Protein AF-A0A1Y1ZDY7-F1 (afdb_monomer_lite)

Secondary structure (DSSP, 8-state):
-EEEEEEE-S-HHHHHHHHHHHHHHHHHHHHHB--SS--EEEEEEE-HHHHHS-TT---SEEEEES-EEEEE-TTS-EEEEEHHHHTTTT---GGG--S-SEEEEEETTS-EE-TT-SSPPPTT-EEHHHHHHHHHHHHHT-----EEETTTEEE-EEEEEE-TTS-EEEEEEE-BGGGGGEEETTT--BHHHHHHHHHHHHTSHHHHT--SHHHHHHHHHTSGGGHHHHHHHHHHTSTTSEEE--TT----EEB----SS--TTTSSSSB-TTTTTTSTTGGG-SSPPSS-HHHHHHTS---TTTTS-HHHHHHHHHHTPPBPSSPPPGGGTSTTTT-HHHHS-----------TT------

Foldseek 3Di:
DDEPAEAEDDDPVVSVLLRVLLVLLCLLVVLWFVQPDDAYEHEYEYACCPPPVNPPDPDQKAKAFPAWDWDQDPVRDTATEQPSQVNRPPDPDPVPDDPHRMYMYGHNVQQEDGLPDPAAFDPRYFHSSLQSNQNVLRSNFLDWQWDQDPLLATAGAWDWDQDPVQAIATPFHHTHLQLQQKAFPPVRHRSVVLSVVLSVVLRDPVNRPHRDPVRSRVVNSPDPSSVSRHVVRVQLLPFQGMFGHFPPDPDTQTFDSVHNHDDPPQGSSAGHQVVLVLALQVSRHSDGDDGYLLLSCVRHDDDQSGVCGPVNSRSSVSSPTDTDPHRDHVVVSRPPRPVCNNNVPPPDDPDDPPPPPVPDDDD

Structure (mmCIF, N/CA/C/O backbone):
data_AF-A0A1Y1ZDY7-F1
#
_entry.id   AF-A0A1Y1ZDY7-F1
#
loop_
_atom_site.group_PDB
_atom_site.id
_atom_site.type_symbol
_atom_site.label_atom_id
_atom_site.label_alt_id
_atom_site.label_comp_id
_atom_site.label_asym_id
_atom_site.label_entity_id
_atom_site.label_seq_id
_atom_site.pdbx_PDB_ins_code
_atom_site.Cartn_x
_atom_site.Cartn_y
_atom_site.Cartn_z
_atom_site.occupancy
_atom_site.B_iso_or_equiv
_atom_site.auth_seq_id
_atom_site.auth_comp_id
_atom_site.auth_asym_id
_atom_site.auth_atom_id
_atom_site.pdbx_PDB_model_num
ATOM 1 N N . MET A 1 1 ? -3.011 -7.818 -15.836 1.00 96.88 1 MET A N 1
ATOM 2 C CA . MET A 1 1 ? -3.421 -6.407 -15.590 1.00 96.88 1 MET A CA 1
ATOM 3 C C . MET A 1 1 ? -3.226 -5.618 -16.883 1.00 96.88 1 MET A C 1
ATOM 5 O O . MET A 1 1 ? -2.607 -6.167 -17.784 1.00 96.88 1 MET A O 1
ATOM 9 N N . ARG A 1 2 ? -3.756 -4.395 -17.028 1.00 97.50 2 ARG A N 1
ATOM 10 C CA . ARG A 1 2 ? -3.488 -3.558 -18.217 1.00 97.50 2 ARG A CA 1
ATOM 11 C C . ARG A 1 2 ? -3.616 -2.061 -17.942 1.00 97.50 2 ARG A C 1
ATOM 13 O O . ARG A 1 2 ? -4.384 -1.658 -17.066 1.00 97.50 2 ARG A O 1
ATOM 20 N N . LEU A 1 3 ? -2.938 -1.247 -18.751 1.00 98.19 3 LEU A N 1
ATOM 21 C CA . LEU A 1 3 ? -3.169 0.195 -18.811 1.00 98.19 3 LEU A CA 1
ATOM 22 C C . LEU A 1 3 ? -4.514 0.454 -19.500 1.00 98.19 3 LEU A C 1
ATOM 24 O O . LEU A 1 3 ? -4.684 0.149 -20.675 1.00 98.19 3 LEU A O 1
ATOM 28 N N . ALA A 1 4 ? -5.471 1.014 -18.765 1.00 97.75 4 ALA A N 1
ATOM 29 C CA . ALA A 1 4 ? -6.708 1.543 -19.340 1.00 97.75 4 ALA A CA 1
ATOM 30 C C . ALA A 1 4 ? -6.506 2.961 -19.891 1.00 97.75 4 ALA A C 1
ATOM 32 O O . ALA A 1 4 ? -7.154 3.359 -20.852 1.00 97.75 4 ALA A O 1
ATOM 33 N N . SER A 1 5 ? -5.589 3.719 -19.288 1.00 97.62 5 SER A N 1
ATOM 34 C CA . SER A 1 5 ? -5.134 5.013 -19.790 1.00 97.62 5 SER A CA 1
ATOM 35 C C . SER A 1 5 ? -3.740 5.309 -19.246 1.00 97.62 5 SER A C 1
ATOM 37 O O . SER A 1 5 ? -3.479 5.026 -18.072 1.00 97.62 5 SER A O 1
ATOM 39 N N . PHE A 1 6 ? -2.888 5.932 -20.057 1.00 98.38 6 PHE A N 1
ATOM 40 C CA . PHE A 1 6 ? -1.556 6.364 -19.649 1.00 98.38 6 PHE A CA 1
ATOM 41 C C . PHE A 1 6 ? -1.296 7.803 -20.088 1.00 98.38 6 PHE A C 1
ATOM 43 O O . PHE A 1 6 ? -1.320 8.096 -21.282 1.00 98.38 6 PHE A O 1
ATOM 50 N N . ARG A 1 7 ? -1.049 8.694 -19.125 1.00 98.25 7 ARG A N 1
ATOM 51 C CA . ARG A 1 7 ? -0.619 10.074 -19.387 1.00 98.25 7 ARG A CA 1
ATOM 52 C C . ARG A 1 7 ? 0.878 10.188 -19.127 1.00 98.25 7 ARG A C 1
ATOM 54 O O . ARG A 1 7 ? 1.333 9.824 -18.050 1.00 98.25 7 ARG A O 1
ATOM 61 N N . CYS A 1 8 ? 1.624 10.743 -20.070 1.00 98.38 8 CYS A N 1
ATOM 62 C CA . CYS A 1 8 ? 3.036 11.046 -19.885 1.00 98.38 8 CYS A CA 1
ATOM 63 C C . CYS A 1 8 ? 3.357 12.417 -20.474 1.00 98.38 8 CYS A C 1
ATOM 65 O O . CYS A 1 8 ? 2.856 12.740 -21.549 1.00 98.38 8 CYS A O 1
ATOM 67 N N . THR A 1 9 ? 4.126 13.226 -19.749 1.00 97.38 9 THR A N 1
ATOM 68 C CA . THR A 1 9 ? 4.487 14.605 -20.137 1.00 97.38 9 THR A CA 1
ATOM 69 C C . THR A 1 9 ? 5.985 14.774 -20.406 1.00 97.38 9 THR A C 1
ATOM 71 O O . THR A 1 9 ? 6.467 15.895 -20.542 1.00 97.38 9 THR A O 1
ATOM 74 N N . GLU A 1 10 ? 6.717 13.663 -20.498 1.00 97.69 10 GLU A N 1
ATOM 75 C CA . GLU A 1 10 ? 8.132 13.625 -20.873 1.00 97.69 10 GLU A CA 1
ATOM 76 C C . GLU A 1 10 ? 8.318 13.391 -22.380 1.00 97.69 10 GLU A C 1
ATOM 78 O O . GLU A 1 10 ? 7.355 13.261 -23.138 1.00 97.69 10 GLU A O 1
ATOM 83 N N . SER A 1 11 ? 9.575 13.327 -22.832 1.00 97.81 11 SER A N 1
ATOM 84 C CA . SER A 1 11 ? 9.880 13.002 -24.231 1.00 97.81 11 SER A CA 1
ATOM 85 C C . SER A 1 11 ? 9.280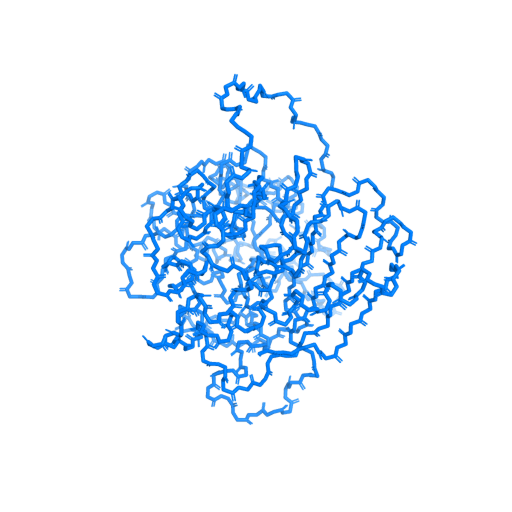 11.647 -24.655 1.00 97.81 11 SER A C 1
ATOM 87 O O . SER A 1 11 ? 9.229 10.721 -23.834 1.00 97.81 11 SER A O 1
ATOM 89 N N . PRO A 1 12 ? 8.903 11.466 -25.939 1.00 97.88 12 PRO A N 1
ATOM 90 C CA . PRO A 1 12 ? 8.321 10.212 -26.423 1.00 97.88 12 PRO A CA 1
ATOM 91 C C . PRO A 1 12 ? 9.153 8.971 -26.072 1.00 97.88 12 PRO A C 1
ATOM 93 O O . PRO A 1 12 ? 8.608 7.981 -25.594 1.00 97.88 12 PRO A O 1
ATOM 96 N N . ALA A 1 13 ? 10.481 9.047 -26.210 1.00 97.25 13 ALA A N 1
ATOM 97 C CA . ALA A 1 13 ? 11.380 7.941 -25.884 1.00 97.25 13 ALA A CA 1
ATOM 98 C C . ALA A 1 13 ? 11.316 7.536 -24.399 1.00 97.25 13 ALA A C 1
ATOM 100 O O . ALA A 1 13 ? 11.323 6.349 -24.079 1.00 97.25 13 ALA A O 1
ATOM 101 N N . VAL A 1 14 ? 11.228 8.505 -23.482 1.00 97.75 14 VAL A N 1
ATOM 102 C CA . VAL A 1 14 ? 11.087 8.230 -22.042 1.00 97.75 14 VAL A CA 1
ATOM 103 C C . VAL A 1 14 ? 9.699 7.666 -21.735 1.00 97.75 14 VAL A C 1
ATOM 105 O O . VAL A 1 14 ? 9.580 6.700 -20.981 1.00 97.75 14 VAL A O 1
ATOM 108 N N . CYS A 1 15 ? 8.651 8.214 -22.353 1.00 98.25 15 CYS A N 1
ATOM 109 C CA . CYS A 1 15 ? 7.289 7.717 -22.178 1.00 98.25 15 CYS A CA 1
ATOM 110 C C . CYS A 1 15 ? 7.135 6.257 -22.627 1.00 98.25 15 CYS A C 1
ATOM 112 O O . CYS A 1 15 ? 6.462 5.485 -21.943 1.00 98.25 15 CYS A O 1
ATOM 114 N N . GLU A 1 16 ? 7.779 5.854 -23.724 1.00 98.19 16 GLU A N 1
ATOM 115 C CA . GLU A 1 16 ? 7.763 4.459 -24.176 1.00 98.19 16 GLU A CA 1
ATOM 116 C C . GLU A 1 16 ? 8.511 3.525 -23.214 1.00 98.19 16 GLU A C 1
ATOM 118 O O . GLU A 1 16 ? 7.997 2.457 -22.879 1.00 98.19 16 GLU A O 1
ATOM 123 N N . LYS A 1 17 ? 9.653 3.947 -22.650 1.00 98.00 17 LYS A N 1
ATOM 124 C CA . LYS A 1 17 ? 10.337 3.178 -21.591 1.00 98.00 17 LYS A CA 1
ATOM 125 C C . LYS A 1 17 ? 9.467 3.003 -20.348 1.00 98.00 17 LYS A C 1
ATOM 127 O O . LYS A 1 17 ? 9.416 1.911 -19.775 1.00 98.00 17 LYS A O 1
ATOM 132 N N . ALA A 1 18 ? 8.756 4.055 -19.941 1.00 98.31 18 ALA A N 1
ATOM 133 C CA . ALA A 1 18 ? 7.831 3.993 -18.818 1.00 98.31 18 ALA A CA 1
ATOM 134 C C . ALA A 1 18 ? 6.692 2.995 -19.090 1.00 98.31 18 ALA A C 1
ATOM 136 O O . ALA A 1 18 ? 6.467 2.102 -18.271 1.00 98.31 18 ALA A O 1
ATOM 137 N N . LYS A 1 19 ? 6.029 3.075 -20.257 1.00 98.06 19 LYS A N 1
ATOM 138 C CA . LYS A 1 19 ? 4.987 2.113 -20.673 1.00 98.06 19 LYS A CA 1
ATOM 139 C C . LYS A 1 19 ? 5.500 0.674 -20.706 1.00 98.06 19 LYS A C 1
ATOM 141 O O . LYS A 1 19 ? 4.834 -0.213 -20.177 1.00 98.06 19 LYS A O 1
ATOM 146 N N . ALA A 1 20 ? 6.677 0.442 -21.284 1.00 97.94 20 ALA A N 1
ATOM 147 C CA . ALA A 1 20 ? 7.273 -0.890 -21.345 1.00 97.94 20 ALA A CA 1
ATOM 148 C C . ALA A 1 20 ? 7.562 -1.445 -19.940 1.00 97.94 20 ALA A C 1
ATOM 150 O O . ALA A 1 20 ? 7.287 -2.609 -19.658 1.00 97.94 20 ALA A O 1
ATOM 151 N N . THR A 1 21 ? 8.022 -0.595 -19.016 1.00 98.19 21 THR A N 1
ATOM 152 C CA . THR A 1 21 ? 8.243 -0.985 -17.614 1.00 98.19 21 THR A CA 1
ATOM 153 C C . THR A 1 21 ? 6.927 -1.337 -16.901 1.00 98.19 21 THR A C 1
ATOM 155 O O . THR A 1 21 ? 6.895 -2.298 -16.133 1.00 98.19 21 THR A O 1
ATOM 158 N N . PHE A 1 22 ? 5.815 -0.640 -17.185 1.00 98.56 22 PHE A N 1
ATOM 159 C CA . PHE A 1 22 ? 4.488 -1.046 -16.689 1.00 98.56 22 PHE A CA 1
ATOM 160 C C . PHE A 1 22 ? 4.084 -2.431 -17.178 1.00 98.56 22 PHE A C 1
ATOM 162 O O . PHE A 1 22 ? 3.537 -3.204 -16.394 1.00 98.56 22 PHE A O 1
ATOM 169 N N . GLN A 1 23 ? 4.350 -2.748 -18.448 1.00 98.06 23 GLN A N 1
ATOM 170 C CA . GLN A 1 23 ? 4.020 -4.062 -18.988 1.00 98.06 23 GLN A CA 1
ATOM 171 C C . GLN A 1 23 ? 4.761 -5.168 -18.224 1.00 98.06 23 GLN A C 1
ATOM 173 O O . GLN A 1 23 ? 4.121 -6.107 -17.759 1.00 98.06 23 GLN A O 1
ATOM 178 N N . ILE A 1 24 ? 6.059 -4.985 -17.956 1.00 97.75 24 ILE A N 1
ATOM 179 C CA . ILE A 1 24 ? 6.851 -5.920 -17.138 1.00 97.75 24 ILE A CA 1
ATOM 180 C C . ILE A 1 24 ? 6.258 -6.060 -15.726 1.00 97.75 24 ILE A C 1
ATOM 182 O O . ILE A 1 24 ? 6.115 -7.170 -15.215 1.00 97.75 24 ILE A O 1
ATOM 186 N N . ALA A 1 25 ? 5.856 -4.954 -15.090 1.00 98.38 25 ALA A N 1
ATOM 187 C CA . ALA A 1 25 ? 5.226 -4.997 -13.769 1.00 98.38 25 ALA A CA 1
ATOM 188 C C . ALA A 1 25 ? 3.899 -5.777 -13.774 1.00 98.38 25 ALA A C 1
ATOM 190 O O . ALA A 1 25 ? 3.611 -6.532 -12.842 1.00 98.38 25 ALA A O 1
ATOM 191 N N . PHE A 1 26 ? 3.087 -5.614 -14.821 1.00 98.56 26 PHE A N 1
ATOM 192 C CA . PHE A 1 26 ? 1.838 -6.355 -14.981 1.00 98.56 26 PHE A CA 1
ATOM 193 C C . PHE A 1 26 ? 2.065 -7.837 -15.229 1.00 98.56 26 PHE A C 1
ATOM 195 O O . PHE A 1 26 ? 1.281 -8.641 -14.723 1.00 98.56 26 PHE A O 1
ATOM 202 N N . ASP A 1 27 ? 3.105 -8.187 -15.980 1.00 97.38 27 ASP A N 1
ATOM 203 C CA . ASP A 1 27 ? 3.468 -9.573 -16.250 1.00 97.38 27 ASP A CA 1
ATOM 204 C C . ASP A 1 27 ? 3.972 -10.251 -14.973 1.00 97.38 27 ASP A C 1
ATOM 206 O O . ASP A 1 27 ? 3.542 -11.360 -14.672 1.00 97.38 27 ASP A O 1
ATOM 210 N N . LEU A 1 28 ? 4.779 -9.563 -14.156 1.00 97.31 28 LEU A N 1
ATOM 211 C CA . LEU A 1 28 ? 5.212 -10.057 -12.843 1.00 97.31 28 LEU A CA 1
ATOM 212 C C . LEU A 1 28 ? 4.033 -10.265 -11.885 1.00 97.31 28 LEU A C 1
ATOM 214 O O . LEU A 1 28 ? 3.871 -11.351 -11.330 1.00 97.31 28 LEU A O 1
ATOM 218 N N . LEU A 1 29 ? 3.173 -9.257 -11.707 1.00 98.19 29 LEU A N 1
ATOM 219 C CA . LEU A 1 29 ? 2.008 -9.378 -10.822 1.00 98.19 29 LEU A CA 1
ATOM 220 C C . LEU A 1 29 ? 1.001 -10.409 -11.340 1.00 98.19 29 LEU A C 1
ATOM 222 O O . LEU A 1 29 ? 0.440 -11.156 -10.545 1.00 98.19 29 LEU A O 1
ATOM 226 N N . GLY A 1 30 ? 0.782 -10.479 -12.655 1.00 97.50 30 GLY A N 1
ATOM 227 C CA . GLY A 1 30 ? -0.077 -11.482 -13.289 1.00 97.50 30 GLY A CA 1
ATOM 228 C C . GLY A 1 30 ? 0.505 -12.898 -13.268 1.00 97.50 30 GLY A C 1
ATOM 229 O O . GLY A 1 30 ? -0.247 -13.860 -13.363 1.00 97.50 30 GLY A O 1
ATOM 230 N N . ASN A 1 31 ? 1.823 -13.039 -13.108 1.00 97.00 31 ASN A N 1
ATOM 231 C CA . ASN A 1 31 ? 2.475 -14.330 -12.910 1.00 97.00 31 ASN A CA 1
ATOM 232 C C . ASN A 1 31 ? 2.285 -14.863 -11.482 1.00 97.00 31 ASN A C 1
ATOM 234 O O . ASN A 1 31 ? 2.237 -16.076 -11.288 1.00 97.00 31 ASN A O 1
ATOM 238 N N . VAL A 1 32 ? 2.160 -13.964 -10.498 1.00 97.44 32 VAL A N 1
ATOM 239 C CA . VAL A 1 32 ? 1.939 -14.301 -9.081 1.00 97.44 32 VAL A CA 1
ATOM 240 C C . VAL A 1 32 ? 0.450 -14.431 -8.754 1.00 97.44 32 VAL A C 1
ATOM 242 O O . VAL A 1 32 ? 0.058 -15.349 -8.039 1.00 97.44 32 VAL A O 1
ATOM 245 N N . ILE A 1 33 ? -0.393 -13.537 -9.272 1.00 97.88 33 ILE A N 1
ATOM 246 C CA . ILE A 1 33 ? -1.823 -13.456 -8.954 1.00 97.88 33 ILE A CA 1
ATOM 247 C C . ILE A 1 33 ? -2.653 -13.934 -10.146 1.00 97.88 33 ILE A C 1
ATOM 249 O O . ILE A 1 33 ? -2.579 -13.377 -11.242 1.00 97.88 33 ILE A O 1
ATOM 253 N N . GLU A 1 34 ? -3.531 -14.906 -9.909 1.00 96.69 34 GLU A N 1
ATOM 254 C CA . GLU A 1 34 ? -4.491 -15.383 -10.903 1.00 96.69 34 GLU A CA 1
ATOM 255 C C . GLU A 1 34 ? -5.695 -14.430 -10.979 1.00 96.69 34 GLU A C 1
ATOM 257 O O . GLU A 1 34 ? -6.699 -14.565 -10.270 1.00 96.69 34 GLU A O 1
ATOM 262 N N . PHE A 1 35 ? -5.595 -13.422 -11.846 1.00 96.12 35 PHE A N 1
ATOM 263 C CA . PHE A 1 35 ? -6.689 -12.486 -12.094 1.00 96.12 35 PHE A CA 1
ATOM 264 C C . PHE A 1 35 ? -7.775 -13.115 -12.978 1.00 96.12 35 PHE A C 1
ATOM 266 O O . PHE A 1 35 ? -7.596 -13.261 -14.185 1.00 96.12 35 PHE A O 1
ATOM 273 N N . LYS A 1 36 ? -8.948 -13.400 -12.398 1.00 93.44 36 LYS A N 1
ATOM 274 C CA . LYS A 1 36 ? -10.143 -13.870 -13.126 1.00 93.44 36 LYS A CA 1
ATOM 275 C C . LYS A 1 36 ? -10.719 -12.814 -14.070 1.00 93.44 36 LYS A C 1
ATOM 277 O O . LYS A 1 36 ? -11.366 -13.146 -15.058 1.00 93.44 36 LYS A O 1
ATOM 282 N N . ARG A 1 37 ? -10.550 -11.531 -13.737 1.00 93.69 37 ARG A N 1
ATOM 283 C CA . ARG A 1 37 ? -11.006 -10.395 -14.551 1.00 93.69 37 ARG A CA 1
ATOM 284 C C . ARG A 1 37 ? -9.886 -9.367 -14.691 1.00 93.69 37 ARG A C 1
ATOM 286 O O . ARG A 1 37 ? -9.198 -9.110 -13.700 1.00 93.69 37 ARG A O 1
ATOM 293 N N . PRO A 1 38 ? -9.744 -8.702 -15.856 1.00 95.19 38 PRO A N 1
ATOM 294 C CA . PRO A 1 38 ? -8.709 -7.692 -16.054 1.00 95.19 38 PRO A CA 1
ATOM 295 C C . PRO A 1 38 ? -8.766 -6.603 -14.982 1.00 95.19 38 PRO A C 1
ATOM 297 O O . PRO A 1 38 ? -9.833 -6.039 -14.740 1.00 95.19 38 PRO A O 1
ATOM 300 N N . VAL A 1 39 ? -7.622 -6.290 -14.374 1.00 97.94 39 VAL A N 1
ATOM 301 C CA . VAL A 1 39 ? -7.447 -5.105 -13.521 1.00 97.94 39 VAL A CA 1
ATOM 302 C C . VAL A 1 39 ? -6.991 -3.945 -14.401 1.00 97.94 39 VAL A C 1
ATOM 304 O O . VAL A 1 39 ? -5.919 -4.010 -15.011 1.00 97.94 39 VAL A O 1
ATOM 307 N N . ASN A 1 40 ? -7.832 -2.920 -14.491 1.00 98.25 40 ASN A N 1
ATOM 308 C CA . ASN A 1 40 ? -7.656 -1.739 -15.326 1.00 98.25 40 ASN A CA 1
ATOM 309 C C . ASN A 1 40 ? -6.952 -0.627 -14.536 1.00 98.25 40 ASN A C 1
ATOM 311 O O . ASN A 1 40 ? -7.483 -0.132 -13.537 1.00 98.25 40 ASN A O 1
ATOM 315 N N . VAL A 1 41 ? -5.775 -0.213 -15.003 1.00 98.81 41 VAL A N 1
ATOM 316 C CA . VAL A 1 41 ? -4.928 0.787 -14.343 1.00 98.81 41 VAL A CA 1
ATOM 317 C C . VAL A 1 41 ? -4.956 2.104 -15.120 1.00 98.81 41 VAL A C 1
ATOM 319 O O . VAL A 1 41 ? -4.648 2.133 -16.312 1.00 98.81 41 VAL A O 1
ATOM 322 N N . LYS A 1 42 ? -5.293 3.207 -14.446 1.00 98.69 42 LYS A N 1
ATOM 323 C CA . LYS A 1 42 ? -5.032 4.569 -14.928 1.00 98.69 42 LYS A CA 1
ATOM 324 C C . LYS A 1 42 ? -3.698 5.030 -14.356 1.00 98.69 42 LYS A C 1
ATOM 326 O O . LYS A 1 42 ? -3.617 5.302 -13.161 1.00 98.69 42 LYS A O 1
ATOM 331 N N . ALA A 1 43 ? -2.677 5.119 -15.201 1.00 98.62 43 ALA A N 1
ATOM 332 C CA . ALA A 1 43 ? -1.342 5.533 -14.785 1.00 98.62 43 ALA A CA 1
ATOM 333 C C . ALA A 1 43 ? -0.956 6.903 -15.360 1.00 98.62 43 ALA A C 1
ATOM 335 O O . ALA A 1 43 ? -1.385 7.277 -16.454 1.00 98.62 43 ALA A O 1
ATOM 336 N N . SER A 1 44 ? -0.139 7.653 -14.624 1.00 98.50 44 SER A N 1
ATOM 337 C CA . SER A 1 44 ? 0.494 8.884 -15.104 1.00 98.50 44 SER A CA 1
ATOM 338 C C . SER A 1 44 ? 1.986 8.894 -14.766 1.00 98.50 44 SER A C 1
ATOM 340 O O . SER A 1 44 ? 2.345 8.566 -13.642 1.00 98.50 44 SER A O 1
ATOM 342 N N . TYR A 1 45 ? 2.841 9.285 -15.709 1.00 98.56 45 TYR A N 1
ATOM 343 C CA . TYR A 1 45 ? 4.261 9.575 -15.486 1.00 98.56 45 TYR A CA 1
ATOM 344 C C . TYR A 1 45 ? 4.515 11.038 -15.847 1.00 98.56 45 TYR A C 1
ATOM 346 O O . TYR A 1 45 ? 4.612 11.389 -17.023 1.00 98.56 45 TYR A O 1
ATOM 354 N N . VAL A 1 46 ? 4.474 11.907 -14.840 1.00 98.06 46 VAL A N 1
ATOM 355 C CA . VAL A 1 46 ? 4.356 13.359 -15.031 1.00 98.06 46 VAL A CA 1
ATOM 356 C C . VAL A 1 46 ? 5.209 14.120 -14.031 1.00 98.06 46 VAL A C 1
ATOM 358 O O . VAL A 1 46 ? 5.538 13.597 -12.967 1.00 98.06 46 VAL A O 1
ATOM 361 N N . ASN A 1 47 ? 5.526 15.369 -14.350 1.00 96.81 47 ASN A N 1
ATOM 362 C CA . ASN A 1 47 ? 6.327 16.222 -13.487 1.00 96.81 47 ASN A CA 1
ATOM 363 C C . ASN A 1 47 ? 5.429 16.756 -12.369 1.00 96.81 47 ASN A C 1
ATOM 365 O O . ASN A 1 47 ? 4.447 17.447 -12.641 1.00 96.81 47 ASN A O 1
ATOM 369 N N . TYR A 1 48 ? 5.722 16.421 -11.115 1.00 95.94 48 TYR A N 1
ATOM 370 C CA . TYR A 1 48 ? 4.832 16.760 -10.004 1.00 95.94 48 TYR A CA 1
ATOM 371 C C . TYR A 1 48 ? 4.729 18.268 -9.787 1.00 95.94 48 TYR A C 1
ATOM 373 O O . TYR A 1 48 ? 3.627 18.774 -9.562 1.00 95.94 48 TYR A O 1
ATOM 381 N N . CYS A 1 49 ? 5.830 19.005 -9.918 1.00 94.88 49 CYS A N 1
ATOM 382 C CA . CYS A 1 49 ? 5.805 20.457 -9.807 1.00 94.88 49 CYS A CA 1
ATOM 383 C C . CYS A 1 49 ? 4.991 21.108 -10.938 1.00 94.88 49 CYS A C 1
ATOM 385 O O . CYS A 1 49 ? 4.008 21.799 -10.674 1.00 94.88 49 CYS A O 1
ATOM 387 N N . ARG A 1 50 ? 5.345 20.844 -12.200 1.00 96.00 50 ARG A N 1
ATOM 388 C CA . ARG A 1 50 ? 4.737 21.475 -13.384 1.00 96.00 50 ARG A CA 1
ATOM 389 C C . ARG A 1 50 ? 3.297 21.024 -13.630 1.00 96.00 50 ARG A C 1
ATOM 391 O O . ARG A 1 50 ? 2.453 21.849 -13.962 1.00 96.00 50 ARG A O 1
ATOM 398 N N . ASP A 1 51 ? 3.016 19.727 -13.501 1.00 95.75 51 ASP A N 1
ATOM 399 C CA . ASP A 1 51 ? 1.746 19.135 -13.940 1.00 95.75 51 ASP A CA 1
ATOM 400 C C . ASP A 1 51 ? 0.728 18.957 -12.798 1.00 95.75 51 ASP A C 1
ATOM 402 O O . ASP A 1 51 ? -0.445 18.690 -13.077 1.00 95.75 51 ASP A O 1
ATOM 406 N N . MET A 1 52 ? 1.156 19.067 -11.531 1.00 94.31 52 MET A N 1
ATOM 407 C CA . MET A 1 52 ? 0.298 18.879 -10.347 1.00 94.31 52 MET A CA 1
ATOM 408 C C . MET A 1 52 ? 0.447 19.970 -9.272 1.00 94.31 52 MET A C 1
ATOM 410 O O . MET A 1 52 ? -0.323 19.975 -8.312 1.00 94.31 52 MET A O 1
ATOM 414 N N . GLY A 1 53 ? 1.411 20.889 -9.401 1.00 94.06 53 GLY A N 1
ATOM 415 C CA . GLY A 1 53 ? 1.696 21.919 -8.396 1.00 94.06 53 GLY A CA 1
ATOM 416 C C . GLY A 1 53 ? 2.387 21.394 -7.131 1.00 94.06 53 GLY A C 1
ATOM 417 O O . GLY A 1 53 ? 2.501 22.116 -6.143 1.00 94.06 53 GLY A O 1
ATOM 418 N N . TRP A 1 54 ? 2.845 20.139 -7.125 1.00 92.00 54 TRP A N 1
ATOM 419 C CA . TRP A 1 54 ? 3.484 19.481 -5.980 1.00 92.00 54 TRP A CA 1
ATOM 420 C C . TRP A 1 54 ? 5.006 19.615 -6.052 1.00 92.00 54 TRP A C 1
ATOM 422 O O . TRP A 1 54 ? 5.742 18.637 -6.184 1.00 92.00 54 TRP A O 1
ATOM 432 N N . CYS A 1 55 ? 5.486 20.853 -5.992 1.00 91.25 55 CYS A N 1
ATOM 433 C CA . CYS A 1 55 ? 6.913 21.143 -6.068 1.00 91.25 55 CYS A CA 1
ATOM 434 C C . CYS A 1 55 ? 7.659 20.666 -4.812 1.00 91.25 55 CYS A C 1
ATOM 436 O O . CYS A 1 55 ? 7.128 20.721 -3.703 1.00 91.25 55 CYS A O 1
ATOM 438 N N . ARG A 1 56 ? 8.919 20.238 -4.982 1.00 87.62 56 ARG A N 1
ATOM 439 C CA . ARG A 1 56 ? 9.792 19.719 -3.902 1.00 87.62 56 ARG A CA 1
ATOM 440 C C . ARG A 1 56 ? 9.256 18.450 -3.218 1.00 87.62 56 ARG A C 1
ATOM 442 O O . ARG A 1 56 ? 9.644 18.151 -2.092 1.00 87.62 56 ARG A O 1
ATOM 449 N N . SER A 1 57 ? 8.379 17.703 -3.891 1.00 87.00 57 SER A N 1
ATOM 450 C CA . SER A 1 57 ? 7.925 16.398 -3.413 1.00 87.00 57 SER A CA 1
ATOM 451 C C . SER A 1 57 ? 9.061 15.375 -3.469 1.00 87.00 57 SER A C 1
ATOM 453 O O . SER A 1 57 ? 9.736 15.247 -4.489 1.00 87.00 57 SER A O 1
ATOM 455 N N . SER A 1 58 ? 9.249 14.617 -2.389 1.00 87.19 58 SER A N 1
ATOM 456 C CA . SER A 1 58 ? 10.159 13.463 -2.350 1.00 87.19 58 SER A CA 1
ATOM 457 C C . SER A 1 58 ? 9.482 12.148 -2.756 1.00 87.19 58 SER A C 1
ATOM 459 O O . SER A 1 58 ? 10.127 11.099 -2.752 1.00 87.19 58 SER A O 1
ATOM 461 N N . LEU A 1 59 ? 8.188 12.182 -3.097 1.00 92.31 59 LEU A N 1
ATOM 462 C CA . LEU A 1 59 ? 7.441 10.996 -3.503 1.00 92.31 59 LEU A CA 1
ATOM 463 C C . LEU A 1 59 ? 7.887 10.543 -4.896 1.00 92.31 59 LEU A C 1
ATOM 465 O O . LEU A 1 59 ? 7.825 11.302 -5.865 1.00 92.31 59 LEU A O 1
ATOM 469 N N . LEU A 1 60 ? 8.293 9.277 -4.990 1.00 95.56 60 LEU A N 1
ATOM 470 C CA . LEU A 1 60 ? 8.645 8.633 -6.260 1.00 95.56 60 LEU A CA 1
ATOM 471 C C . LEU A 1 60 ? 7.379 8.292 -7.063 1.00 95.56 60 LEU A C 1
ATOM 473 O O . LEU A 1 60 ? 7.344 8.422 -8.288 1.00 95.56 60 LEU A O 1
ATOM 477 N N . GLY A 1 61 ? 6.328 7.886 -6.354 1.00 96.38 61 GLY A N 1
ATOM 478 C CA . GLY A 1 61 ? 5.019 7.549 -6.884 1.00 96.38 61 GLY A CA 1
ATOM 479 C C . GLY A 1 61 ? 3.957 7.611 -5.791 1.00 96.38 61 GLY A C 1
ATOM 480 O O . GLY A 1 61 ? 4.263 7.858 -4.626 1.00 96.38 61 GLY A O 1
ATOM 481 N N . TYR A 1 62 ? 2.702 7.483 -6.203 1.00 95.25 62 TYR A N 1
ATOM 482 C CA . TYR A 1 62 ? 1.600 7.132 -5.319 1.00 95.25 62 TYR A CA 1
ATOM 483 C C . TYR A 1 62 ? 0.540 6.368 -6.111 1.00 95.25 62 TYR A C 1
ATOM 485 O O . TYR A 1 62 ? 0.244 6.692 -7.269 1.00 95.25 62 TYR A O 1
ATOM 493 N N . ALA A 1 63 ? -0.092 5.393 -5.474 1.00 98.06 63 ALA A N 1
ATOM 494 C CA . ALA A 1 63 ? -1.229 4.695 -6.037 1.00 98.06 63 ALA A CA 1
ATOM 495 C C . ALA A 1 63 ? -2.208 4.206 -4.978 1.00 98.06 63 ALA A C 1
ATOM 497 O O . ALA A 1 63 ? -1.929 4.108 -3.785 1.00 98.06 63 ALA A O 1
ATOM 498 N N . GLY A 1 64 ? -3.402 3.878 -5.449 1.00 98.06 64 GLY A N 1
ATOM 499 C CA . GLY A 1 64 ? -4.433 3.281 -4.627 1.00 98.06 64 GLY A CA 1
ATOM 500 C C . GLY A 1 64 ? -5.599 2.778 -5.467 1.00 98.06 64 GLY A C 1
ATOM 501 O O . GLY A 1 64 ? -5.617 2.940 -6.696 1.00 98.06 64 GLY A O 1
ATOM 502 N N . PRO A 1 65 ? -6.595 2.160 -4.817 1.00 98.06 65 PRO A N 1
ATOM 503 C CA . PRO A 1 65 ? -7.824 1.777 -5.488 1.00 98.06 65 PRO A CA 1
ATOM 504 C C . PRO A 1 65 ? -8.491 3.011 -6.107 1.00 98.06 65 PRO A C 1
ATOM 506 O O . PRO A 1 65 ? -8.815 3.964 -5.401 1.00 98.06 65 PRO A O 1
ATOM 509 N N . ALA A 1 66 ? -8.750 2.987 -7.417 1.00 97.56 66 ALA A N 1
ATOM 510 C CA . ALA A 1 66 ? -9.512 4.052 -8.083 1.00 97.56 66 ALA A CA 1
ATOM 511 C C . ALA A 1 66 ? -10.976 4.073 -7.612 1.00 97.56 66 ALA A C 1
ATOM 513 O O . ALA A 1 66 ? -11.671 5.087 -7.691 1.00 97.56 66 ALA A O 1
ATOM 514 N N . ARG A 1 67 ? -11.452 2.926 -7.121 1.00 95.44 67 ARG A N 1
ATOM 515 C CA . ARG A 1 67 ? -12.764 2.749 -6.517 1.00 95.44 67 ARG A CA 1
ATOM 516 C C . ARG A 1 67 ? -12.701 1.654 -5.467 1.00 95.44 67 ARG A C 1
ATOM 518 O O . ARG A 1 67 ? -12.047 0.629 -5.660 1.00 95.44 67 ARG A O 1
ATOM 525 N N . SER A 1 68 ? -13.466 1.848 -4.401 1.00 95.56 68 SER A N 1
ATOM 526 C CA . SER A 1 68 ? -13.695 0.831 -3.382 1.00 95.56 68 SER A CA 1
ATOM 527 C C . SER A 1 68 ? -15.184 0.549 -3.236 1.00 95.56 68 SER A C 1
ATOM 529 O O . SER A 1 68 ? -16.025 1.438 -3.368 1.00 95.56 68 SER A O 1
ATOM 531 N N . ILE A 1 69 ? -15.510 -0.703 -2.949 1.00 95.06 69 ILE A N 1
ATOM 532 C CA . ILE A 1 69 ? -16.863 -1.214 -2.788 1.00 95.06 69 ILE A CA 1
ATOM 533 C C . ILE A 1 69 ? -17.052 -1.588 -1.326 1.00 95.06 69 ILE A C 1
ATOM 535 O O . ILE A 1 69 ? -16.256 -2.326 -0.747 1.00 95.06 69 ILE A O 1
ATOM 539 N N . ARG A 1 70 ? -18.127 -1.079 -0.726 1.00 94.94 70 ARG A N 1
ATOM 540 C CA . ARG A 1 70 ? -18.492 -1.421 0.645 1.00 94.94 70 ARG A CA 1
ATOM 541 C C . ARG A 1 70 ? -19.082 -2.832 0.677 1.00 94.94 70 ARG A C 1
ATOM 543 O O . ARG A 1 70 ? -20.114 -3.073 0.047 1.00 94.94 70 ARG A O 1
ATOM 550 N N . LEU A 1 71 ? -18.435 -3.740 1.404 1.00 93.94 71 LEU A N 1
ATOM 551 C CA . LEU A 1 71 ? -18.863 -5.129 1.598 1.00 93.94 71 LEU A CA 1
ATOM 552 C C . LEU A 1 71 ? -18.830 -5.495 3.080 1.00 93.94 71 LEU A C 1
ATOM 554 O O . LEU A 1 71 ? -18.094 -4.889 3.859 1.00 93.94 71 LEU A O 1
ATOM 558 N N . LYS A 1 72 ? -19.635 -6.487 3.462 1.00 94.69 72 LYS A N 1
ATOM 559 C CA . LYS A 1 72 ? -19.620 -7.063 4.806 1.00 94.69 72 LYS A CA 1
ATOM 560 C C . LYS A 1 72 ? -18.480 -8.082 4.895 1.00 94.69 72 LYS A C 1
ATOM 562 O O . LYS A 1 72 ? -18.451 -9.043 4.132 1.00 94.69 72 LYS A O 1
ATOM 567 N N . SER A 1 73 ? -17.538 -7.844 5.795 1.00 93.69 73 SER A N 1
ATOM 568 C CA . SER A 1 73 ? -16.439 -8.744 6.133 1.00 93.69 73 SER A CA 1
ATOM 569 C C . SER A 1 73 ? -16.924 -9.939 6.962 1.00 93.69 73 SER A C 1
ATOM 571 O O . SER A 1 73 ? -18.041 -9.946 7.482 1.00 93.69 73 SER A O 1
ATOM 573 N N . SER A 1 74 ? -16.061 -10.944 7.135 1.00 91.62 74 SER A N 1
ATOM 574 C CA . SER A 1 74 ? -16.380 -12.179 7.870 1.00 91.62 74 SER A CA 1
ATOM 575 C C . SER A 1 74 ? -16.672 -11.978 9.363 1.00 91.62 74 SER A C 1
ATOM 577 O O . SER A 1 74 ? -17.303 -12.828 9.974 1.00 91.62 74 SER A O 1
ATOM 579 N N . ASP A 1 75 ? -16.246 -10.861 9.955 1.00 93.50 75 ASP A N 1
ATOM 580 C CA . ASP A 1 75 ? -16.564 -10.462 11.335 1.00 93.50 75 ASP A CA 1
ATOM 581 C C . ASP A 1 75 ? -17.849 -9.615 11.442 1.00 93.50 75 ASP A C 1
ATOM 583 O O . ASP A 1 75 ? -18.134 -9.017 12.476 1.00 93.50 75 ASP A O 1
ATOM 587 N N . GLY A 1 76 ? -18.623 -9.524 10.358 1.00 94.44 76 GLY A N 1
ATOM 588 C CA . GLY A 1 76 ? -19.906 -8.833 10.314 1.00 94.44 76 GLY A CA 1
ATOM 589 C C . GLY A 1 76 ? -19.834 -7.320 10.093 1.00 94.44 76 GLY A C 1
ATOM 590 O O . GLY A 1 76 ? -20.882 -6.695 9.911 1.00 94.44 76 GLY A O 1
ATOM 591 N N . LYS A 1 77 ? -18.638 -6.723 10.049 1.00 95.00 77 LYS A N 1
ATOM 592 C CA . LYS A 1 77 ? -18.448 -5.282 9.823 1.00 95.00 77 LYS A CA 1
ATOM 593 C C . LYS A 1 77 ? -18.408 -4.935 8.345 1.00 95.00 77 LYS A C 1
ATOM 595 O O . LYS A 1 77 ? -17.933 -5.708 7.523 1.00 95.00 77 LYS A O 1
ATOM 600 N N . TYR A 1 78 ? -18.873 -3.738 8.000 1.00 95.69 78 TYR A N 1
ATOM 601 C CA . TYR A 1 78 ? -18.752 -3.231 6.636 1.00 95.69 78 TYR A CA 1
ATOM 602 C C . TYR A 1 78 ? -17.417 -2.522 6.435 1.00 95.69 78 TYR A C 1
ATOM 604 O O . TYR A 1 78 ? -17.136 -1.556 7.141 1.00 95.69 78 TYR A O 1
ATOM 612 N N . ARG A 1 79 ? -16.651 -2.946 5.428 1.00 97.25 79 ARG A N 1
ATOM 613 C CA . ARG A 1 79 ? -15.360 -2.351 5.057 1.00 97.25 79 ARG A CA 1
ATOM 614 C C . ARG A 1 79 ? -15.301 -2.008 3.577 1.00 97.25 79 ARG A C 1
ATOM 616 O O . ARG A 1 79 ? -16.099 -2.498 2.776 1.00 97.25 79 ARG A O 1
ATOM 623 N N . MET A 1 80 ? -14.359 -1.144 3.225 1.00 97.62 80 MET A N 1
ATOM 624 C CA . MET A 1 80 ? -14.075 -0.760 1.849 1.00 97.62 80 MET A CA 1
ATOM 625 C C . MET A 1 80 ? -13.096 -1.758 1.229 1.00 97.62 80 MET A C 1
ATOM 627 O O . MET A 1 80 ? -11.949 -1.874 1.656 1.00 97.62 80 MET A O 1
ATOM 631 N N . TYR A 1 81 ? -13.553 -2.484 0.215 1.00 97.38 81 TYR A N 1
ATOM 632 C CA . TYR A 1 81 ? -12.737 -3.412 -0.563 1.00 97.38 81 TYR A CA 1
ATOM 633 C C . TYR A 1 81 ? -12.352 -2.751 -1.889 1.00 97.38 81 TYR A C 1
ATOM 635 O O . TYR A 1 81 ? -13.244 -2.220 -2.552 1.00 97.38 81 TYR A O 1
ATOM 643 N N . PRO A 1 82 ? -11.079 -2.788 -2.320 1.00 97.38 82 PRO A N 1
ATOM 644 C CA . PRO A 1 82 ? -10.698 -2.328 -3.653 1.00 97.38 82 PRO A CA 1
ATOM 645 C C . PRO A 1 82 ? -11.554 -3.003 -4.724 1.00 97.38 82 PRO A C 1
ATOM 647 O O . PRO A 1 82 ? -11.731 -4.222 -4.699 1.00 97.38 82 PRO A O 1
ATOM 650 N N . GLN A 1 83 ? -12.067 -2.246 -5.692 1.00 96.25 83 GLN A N 1
ATOM 651 C CA . GLN A 1 83 ? -12.853 -2.825 -6.783 1.00 96.25 83 GLN A CA 1
ATOM 652 C C . GLN A 1 83 ? -12.066 -3.913 -7.531 1.00 96.25 83 GLN A C 1
ATOM 654 O O . GLN A 1 83 ? -12.626 -4.965 -7.846 1.00 96.25 83 GLN A O 1
ATOM 659 N N . GLY A 1 84 ? -10.765 -3.683 -7.750 1.00 96.00 84 GLY A N 1
ATOM 660 C CA . GLY A 1 84 ? -9.863 -4.647 -8.378 1.00 96.00 84 GLY A CA 1
ATOM 661 C C . GLY A 1 84 ? -9.869 -6.010 -7.684 1.00 96.00 84 GLY A C 1
ATOM 662 O O . GLY A 1 84 ? -9.900 -7.022 -8.379 1.00 96.00 84 GLY A O 1
ATOM 663 N N . LEU A 1 85 ? -9.951 -6.033 -6.348 1.00 96.69 85 LEU A N 1
ATOM 664 C CA . LEU A 1 85 ? -10.083 -7.244 -5.534 1.00 96.69 85 LEU A CA 1
ATOM 665 C C . LEU A 1 85 ? -11.484 -7.857 -5.650 1.00 96.69 85 LEU A C 1
ATOM 667 O O . LEU A 1 85 ? -11.615 -9.051 -5.907 1.00 96.69 85 LEU A O 1
ATOM 671 N N . VAL A 1 86 ? -12.543 -7.053 -5.500 1.00 95.62 86 VAL A N 1
ATOM 672 C CA . VAL A 1 86 ? -13.936 -7.547 -5.543 1.00 95.62 86 VAL A CA 1
ATOM 673 C C . VAL A 1 86 ? -14.251 -8.241 -6.869 1.00 95.62 86 VAL A C 1
ATOM 675 O O . VAL A 1 86 ? -14.949 -9.252 -6.882 1.00 95.62 86 VAL A O 1
ATOM 678 N N . LYS A 1 87 ? -13.680 -7.763 -7.979 1.00 94.19 87 LYS A N 1
ATOM 679 C CA . LYS A 1 87 ? -13.791 -8.397 -9.302 1.00 94.19 87 LYS A CA 1
ATOM 680 C C . LYS A 1 87 ? -13.194 -9.807 -9.387 1.00 94.19 87 LYS A C 1
ATOM 682 O O . LYS A 1 87 ? -13.550 -10.537 -10.308 1.00 94.19 87 LYS A O 1
ATOM 687 N N . GLN A 1 88 ? -12.293 -10.178 -8.474 1.00 93.69 88 GLN A N 1
ATOM 688 C CA . GLN A 1 88 ? -11.676 -11.513 -8.428 1.00 93.69 88 GLN A CA 1
ATOM 689 C C . GLN A 1 88 ? -12.444 -12.479 -7.512 1.00 93.69 88 GLN A C 1
ATOM 691 O O . GLN A 1 88 ? -12.264 -13.700 -7.577 1.00 93.69 88 GLN A O 1
ATOM 696 N N . MET A 1 89 ? -13.331 -11.939 -6.673 1.00 89.31 89 MET A N 1
ATOM 697 C CA . MET A 1 89 ? -14.261 -12.720 -5.863 1.00 89.31 89 MET A CA 1
ATOM 698 C C . MET A 1 89 ? -15.390 -13.279 -6.740 1.00 89.31 89 MET A C 1
ATOM 700 O O . MET A 1 89 ? -15.596 -12.842 -7.871 1.00 89.31 89 MET A O 1
ATOM 704 N N . ASN A 1 90 ? -16.171 -14.224 -6.216 1.00 79.19 90 ASN A N 1
ATOM 705 C CA . ASN A 1 90 ? -17.285 -14.856 -6.940 1.00 79.19 90 ASN A CA 1
ATOM 706 C C . ASN A 1 90 ? -18.514 -13.928 -7.121 1.00 79.19 90 ASN A C 1
ATOM 708 O O . ASN A 1 90 ? -19.641 -14.400 -7.223 1.00 79.19 90 ASN A O 1
ATOM 712 N N . SER A 1 91 ? -18.317 -12.606 -7.148 1.00 70.25 91 SER A N 1
ATOM 713 C CA . SER A 1 91 ? -19.386 -11.631 -7.364 1.00 70.25 91 SER A CA 1
ATOM 714 C C . SER A 1 91 ? -19.734 -11.551 -8.850 1.00 70.25 91 SER A C 1
ATOM 716 O O . SER A 1 91 ? -18.912 -11.149 -9.676 1.00 70.25 91 SER A O 1
ATOM 718 N N . THR A 1 92 ? -20.969 -11.902 -9.196 1.00 59.97 92 THR A N 1
ATOM 719 C CA . THR A 1 92 ? -21.485 -11.854 -10.572 1.00 59.97 92 THR A CA 1
ATOM 720 C C . THR A 1 92 ? -21.982 -10.468 -10.979 1.00 59.97 92 THR A C 1
ATOM 722 O O . THR A 1 92 ? -22.020 -10.172 -12.169 1.00 59.97 92 THR A O 1
ATOM 725 N N . ASP A 1 93 ? -22.282 -9.593 -10.017 1.00 72.88 93 ASP A N 1
ATOM 726 C CA . ASP A 1 93 ? -22.873 -8.284 -10.288 1.00 72.88 93 ASP A CA 1
ATOM 727 C C . ASP A 1 93 ? -21.851 -7.267 -10.828 1.00 72.88 93 ASP A C 1
ATOM 729 O O . ASP A 1 93 ? -21.144 -6.585 -10.080 1.00 72.88 93 ASP A O 1
ATOM 733 N N . SER A 1 94 ? -21.776 -7.166 -12.157 1.00 71.88 94 SER A N 1
ATOM 734 C CA . SER A 1 94 ? -20.936 -6.193 -12.855 1.00 71.88 94 SER A CA 1
ATOM 735 C C . SER A 1 94 ? -21.459 -4.759 -12.786 1.00 71.88 94 SER A C 1
ATOM 737 O O . SER A 1 94 ? -20.680 -3.845 -13.051 1.00 71.88 94 SER A O 1
ATOM 739 N N . SER A 1 95 ? -22.726 -4.535 -12.409 1.00 76.00 95 SER A N 1
ATOM 740 C CA . SER A 1 95 ? -23.330 -3.191 -12.378 1.00 76.00 95 SER A CA 1
ATOM 741 C C . SER A 1 95 ? -22.656 -2.257 -11.365 1.00 76.00 95 SER A C 1
ATOM 743 O O . SER A 1 95 ? -22.709 -1.034 -11.482 1.00 76.00 95 SER A O 1
ATOM 745 N N . ARG A 1 96 ? -21.960 -2.830 -10.378 1.00 79.25 96 ARG A N 1
ATOM 746 C CA . ARG A 1 96 ? -21.268 -2.091 -9.314 1.00 79.25 96 ARG A CA 1
ATOM 747 C C . ARG A 1 96 ? -19.881 -1.585 -9.719 1.00 79.25 96 ARG A C 1
ATOM 749 O O . ARG A 1 96 ? -19.293 -0.798 -8.961 1.00 79.25 96 ARG A O 1
ATOM 756 N N . PHE A 1 97 ? -19.352 -2.033 -10.862 1.00 89.88 97 PHE A N 1
ATOM 757 C CA . PHE A 1 97 ? -17.979 -1.768 -11.288 1.00 89.88 97 PHE A CA 1
ATOM 758 C C . PHE A 1 97 ? -17.871 -0.559 -12.221 1.00 89.88 97 PHE A C 1
ATOM 760 O O . PHE A 1 97 ? -18.621 -0.425 -13.181 1.00 89.88 97 PHE A O 1
ATOM 767 N N . SER A 1 98 ? -16.892 0.308 -11.962 1.00 90.69 98 SER A N 1
ATOM 768 C CA . SER A 1 98 ? -16.456 1.332 -12.916 1.00 90.69 98 SER A CA 1
ATOM 769 C C . SER A 1 98 ? -15.375 0.785 -13.858 1.00 90.69 98 SER A C 1
ATOM 771 O O . SER A 1 98 ? -14.826 -0.297 -13.645 1.00 90.69 98 SER A O 1
ATOM 773 N N . GLY A 1 99 ? -15.010 1.555 -14.886 1.00 93.31 99 GLY A N 1
ATOM 774 C CA . GLY A 1 99 ? -13.959 1.165 -15.833 1.00 93.31 99 GLY A CA 1
ATOM 775 C C . GLY A 1 99 ? -12.537 1.108 -15.254 1.00 93.31 99 GLY A C 1
ATOM 776 O O . GLY A 1 99 ? -11.669 0.498 -15.877 1.00 93.31 99 GLY A O 1
ATOM 777 N N . LEU A 1 100 ? -12.284 1.703 -14.082 1.00 97.06 100 LEU A N 1
ATOM 778 C CA . LEU A 1 100 ? -10.948 1.841 -13.488 1.00 97.06 100 LEU A CA 1
ATOM 779 C C . LEU A 1 100 ? -10.870 1.155 -12.123 1.00 97.06 100 LEU A C 1
ATOM 781 O O . LEU A 1 100 ? -11.713 1.393 -11.262 1.00 97.06 100 LEU A O 1
ATOM 785 N N . ASP A 1 101 ? -9.824 0.354 -11.918 1.00 98.06 101 ASP A N 1
ATOM 786 C CA . ASP A 1 101 ? -9.595 -0.384 -10.674 1.00 98.06 101 ASP A CA 1
ATOM 787 C C . ASP A 1 101 ? -8.483 0.246 -9.826 1.00 98.06 101 ASP A C 1
ATOM 789 O O . ASP A 1 101 ? -8.628 0.355 -8.610 1.00 98.06 101 ASP A O 1
ATOM 793 N N . ILE A 1 102 ? -7.399 0.701 -10.465 1.00 98.75 102 ILE A N 1
ATOM 794 C CA . ILE A 1 102 ? -6.239 1.327 -9.812 1.00 98.75 102 ILE A CA 1
ATOM 795 C C . ILE A 1 102 ? -5.950 2.670 -10.477 1.00 98.75 102 ILE A C 1
ATOM 797 O O . ILE A 1 102 ? -5.982 2.781 -11.706 1.00 98.75 102 ILE A O 1
ATOM 801 N N . GLN A 1 103 ? -5.638 3.676 -9.664 1.00 98.56 103 GLN A N 1
ATOM 802 C CA . GLN A 1 103 ? -5.031 4.921 -10.117 1.00 98.56 103 GLN A CA 1
ATOM 803 C C . GLN A 1 103 ? -3.613 5.001 -9.559 1.00 98.56 103 GLN A C 1
ATOM 805 O O . GLN A 1 103 ? -3.419 4.786 -8.365 1.00 98.56 103 GLN A O 1
ATOM 810 N N . ALA A 1 104 ? -2.651 5.318 -10.420 1.00 98.56 104 ALA A N 1
ATOM 811 C CA . ALA A 1 104 ? -1.251 5.464 -10.054 1.00 98.56 104 ALA A CA 1
ATOM 812 C C . ALA A 1 104 ? -0.634 6.681 -10.752 1.00 98.56 104 ALA A C 1
ATOM 814 O O . ALA A 1 104 ? -0.900 6.936 -11.928 1.00 98.56 104 ALA A O 1
ATOM 815 N N . THR A 1 105 ? 0.214 7.413 -10.047 1.00 98.31 105 THR A N 1
ATOM 816 C CA . THR A 1 105 ? 0.967 8.541 -10.594 1.00 98.31 105 THR A CA 1
ATOM 817 C C . THR A 1 105 ? 2.413 8.413 -10.134 1.00 98.31 105 THR A C 1
ATOM 819 O O . THR A 1 105 ? 2.670 8.000 -9.007 1.00 98.31 105 THR A O 1
ATOM 822 N N . PHE A 1 106 ? 3.351 8.740 -11.015 1.00 98.50 106 PHE A N 1
ATOM 823 C CA . PHE A 1 106 ? 4.784 8.628 -10.787 1.00 98.50 106 PHE A CA 1
ATOM 824 C C . PHE A 1 106 ? 5.472 9.932 -11.177 1.00 98.50 106 PHE A C 1
ATOM 826 O O . PHE A 1 106 ? 5.130 10.528 -12.203 1.00 98.50 106 PHE A O 1
ATOM 833 N N . ASN A 1 107 ? 6.429 10.360 -10.356 1.00 97.38 107 ASN A N 1
ATOM 834 C CA . ASN A 1 107 ? 7.072 11.662 -10.476 1.00 97.38 107 ASN A CA 1
ATOM 835 C C . ASN A 1 107 ? 8.209 11.637 -11.503 1.00 97.38 107 ASN A C 1
ATOM 837 O O . ASN A 1 107 ? 9.280 11.097 -11.225 1.00 97.38 107 ASN A O 1
ATOM 841 N N . SER A 1 108 ? 8.018 12.260 -12.664 1.00 97.00 108 SER A N 1
ATOM 842 C CA . S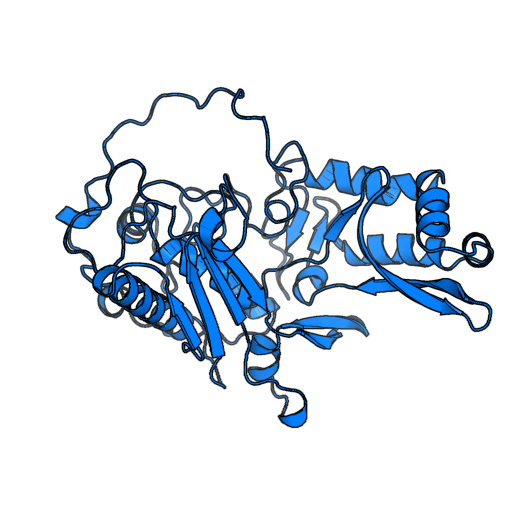ER A 1 108 ? 9.044 12.311 -13.711 1.00 97.00 108 SER A CA 1
ATOM 843 C C . SER A 1 108 ? 10.253 13.189 -13.374 1.00 97.00 108 SER A C 1
ATOM 845 O O . SER A 1 108 ? 11.283 13.055 -14.027 1.00 97.00 108 SER A O 1
ATOM 847 N N . GLU A 1 109 ? 10.192 14.016 -12.322 1.00 95.38 109 GLU A N 1
ATOM 848 C CA . GLU A 1 109 ? 11.367 14.738 -11.796 1.00 95.38 109 GLU A CA 1
ATOM 849 C C . GLU A 1 109 ? 12.382 13.783 -11.150 1.00 95.38 109 GLU A C 1
ATOM 851 O O . GLU A 1 109 ? 13.564 14.102 -11.002 1.00 95.38 109 GLU A O 1
ATOM 856 N N . THR A 1 110 ? 11.931 12.587 -10.767 1.00 94.56 110 THR A N 1
ATOM 857 C CA . THR A 1 110 ? 12.794 11.562 -10.191 1.00 94.56 110 THR A CA 1
ATOM 858 C C . THR A 1 110 ? 13.726 10.995 -11.255 1.00 94.56 110 THR A C 1
ATOM 860 O O . THR A 1 110 ? 13.311 10.615 -12.351 1.00 94.56 110 THR A O 1
ATOM 863 N N . ARG A 1 111 ? 15.002 10.832 -10.892 1.00 94.62 111 ARG A N 1
ATOM 864 C CA . ARG A 1 111 ? 16.008 10.167 -11.728 1.00 94.62 111 ARG A CA 1
ATOM 865 C C . ARG A 1 111 ? 15.769 8.658 -11.770 1.00 94.62 111 ARG A C 1
ATOM 867 O O . ARG A 1 111 ? 16.445 7.892 -11.091 1.00 94.62 111 ARG A O 1
ATOM 874 N N . PHE A 1 112 ? 14.805 8.217 -12.562 1.00 96.25 112 PHE A N 1
ATOM 875 C CA . PHE A 1 112 ? 14.536 6.797 -12.732 1.00 96.25 112 PHE A CA 1
ATOM 876 C C . PHE A 1 112 ? 15.541 6.119 -13.669 1.00 96.25 112 PHE A C 1
ATOM 878 O O . PHE A 1 112 ? 16.075 6.720 -14.603 1.00 96.25 112 PHE A O 1
ATOM 885 N N . TRP A 1 113 ? 15.805 4.850 -13.383 1.00 96.19 113 TRP A N 1
ATOM 886 C CA . TRP A 1 113 ? 16.368 3.878 -14.308 1.00 96.19 113 TRP A CA 1
ATOM 887 C C . TRP A 1 113 ? 15.248 2.929 -14.734 1.00 96.19 113 TRP A C 1
ATOM 889 O O . TRP A 1 113 ? 14.464 2.481 -13.890 1.00 96.19 113 TRP A O 1
ATOM 899 N N . PHE A 1 114 ? 15.151 2.647 -16.032 1.00 95.50 114 PHE A N 1
ATOM 900 C CA . PHE A 1 114 ? 14.089 1.812 -16.581 1.00 95.50 114 PHE A CA 1
ATOM 901 C C . PHE A 1 114 ? 14.601 0.400 -16.826 1.00 95.50 114 PHE A C 1
ATOM 903 O O . PHE A 1 114 ? 15.705 0.208 -17.321 1.00 95.50 114 PHE A O 1
ATOM 910 N N . GLN A 1 115 ? 13.755 -0.596 -16.569 1.00 92.06 115 GLN A N 1
ATOM 911 C CA . GLN A 1 115 ? 14.126 -2.008 -16.696 1.00 92.06 115 GLN A CA 1
ATOM 912 C C . GLN A 1 115 ? 14.561 -2.416 -18.115 1.00 92.06 115 GLN A C 1
ATOM 914 O O . GLN A 1 115 ? 15.271 -3.403 -18.302 1.00 92.06 115 GLN A O 1
ATOM 919 N N . VAL A 1 116 ? 14.100 -1.665 -19.112 1.00 92.44 116 VAL A N 1
ATOM 920 C CA . VAL A 1 116 ? 14.403 -1.867 -20.533 1.00 92.44 116 VAL A CA 1
ATOM 921 C C . VAL A 1 116 ? 15.686 -1.157 -20.980 1.00 92.44 116 VAL A C 1
ATOM 923 O O . VAL A 1 116 ? 16.035 -1.207 -22.157 1.00 92.44 116 VAL A O 1
ATOM 926 N N . ASP A 1 117 ? 16.374 -0.453 -20.077 1.00 90.00 117 ASP A N 1
ATOM 927 C CA . ASP A 1 117 ? 17.659 0.163 -20.383 1.00 90.00 117 ASP A CA 1
ATOM 928 C C . ASP A 1 117 ? 18.774 -0.894 -20.424 1.00 90.00 117 ASP A C 1
ATOM 930 O O . ASP A 1 117 ? 18.973 -1.665 -19.490 1.00 90.00 117 ASP A O 1
ATOM 934 N N . ASN A 1 118 ? 19.588 -0.848 -21.481 1.00 86.56 118 ASN A N 1
ATOM 935 C CA . ASN A 1 118 ? 20.739 -1.743 -21.669 1.00 86.56 118 ASN A CA 1
ATOM 936 C C . ASN A 1 118 ? 21.971 -1.367 -20.821 1.00 86.56 118 ASN A C 1
ATOM 938 O O . ASN A 1 118 ? 23.016 -2.005 -20.931 1.00 86.56 118 ASN A O 1
ATOM 942 N N . ASN A 1 119 ? 21.883 -0.302 -20.021 1.00 89.00 119 ASN A N 1
ATOM 943 C CA . ASN A 1 119 ? 22.968 0.185 -19.172 1.00 89.00 119 ASN A CA 1
ATOM 944 C C . ASN A 1 119 ? 22.637 -0.077 -17.702 1.00 89.00 119 ASN A C 1
ATOM 946 O O . ASN A 1 119 ? 21.466 -0.008 -17.339 1.00 89.00 119 ASN A O 1
ATOM 950 N N . PRO A 1 120 ? 23.636 -0.308 -16.836 1.00 87.94 120 PRO A N 1
ATOM 951 C CA . PRO A 1 120 ? 23.390 -0.519 -15.417 1.00 87.94 120 PRO A CA 1
ATOM 952 C C . PRO A 1 120 ? 22.829 0.746 -14.757 1.00 87.94 120 PRO A C 1
ATOM 954 O O . PRO A 1 120 ? 23.156 1.874 -15.146 1.00 87.94 120 PRO A O 1
ATOM 957 N N . ILE A 1 121 ? 22.019 0.542 -13.718 1.00 91.06 121 ILE A N 1
ATOM 958 C CA . ILE A 1 121 ? 21.543 1.615 -12.844 1.00 91.06 121 ILE A CA 1
ATOM 959 C C . ILE A 1 121 ? 22.725 2.370 -12.218 1.00 91.06 121 ILE A C 1
ATOM 961 O O . ILE A 1 121 ? 23.713 1.769 -11.793 1.00 91.06 121 ILE A O 1
ATOM 965 N N . LYS A 1 122 ? 22.643 3.704 -12.166 1.00 91.25 122 LYS A N 1
ATOM 966 C CA . LYS A 1 122 ? 23.696 4.568 -11.609 1.00 91.25 122 LYS A CA 1
ATOM 967 C C . LYS A 1 122 ? 23.367 5.031 -10.189 1.00 91.25 122 LYS A C 1
ATOM 969 O O . LYS A 1 122 ? 22.214 5.032 -9.757 1.00 91.25 122 LYS A O 1
ATOM 974 N N . ARG A 1 123 ? 24.390 5.510 -9.471 1.00 88.31 123 ARG A N 1
ATOM 975 C CA . ARG A 1 123 ? 24.233 6.151 -8.154 1.00 88.31 123 ARG A CA 1
ATOM 976 C C . ARG A 1 123 ? 23.240 7.317 -8.241 1.00 88.31 123 ARG A C 1
ATOM 978 O O . ARG A 1 123 ? 23.326 8.154 -9.139 1.00 88.31 123 ARG A O 1
ATOM 985 N N . GLY A 1 124 ? 22.308 7.361 -7.291 1.00 88.00 124 GLY A N 1
ATOM 986 C CA . GLY A 1 124 ? 21.252 8.374 -7.234 1.00 88.00 124 GLY A CA 1
ATOM 987 C C . GLY A 1 124 ? 20.081 8.134 -8.192 1.00 88.00 124 GLY A C 1
ATOM 988 O O . GLY A 1 124 ? 19.203 8.990 -8.260 1.00 88.00 124 GLY A O 1
ATOM 989 N N . GLN A 1 125 ? 20.059 7.011 -8.922 1.00 93.69 125 GLN A N 1
ATOM 990 C CA . GLN A 1 125 ? 18.867 6.573 -9.644 1.00 93.69 125 GLN A CA 1
ATOM 991 C C . GLN A 1 125 ? 18.020 5.608 -8.815 1.00 93.69 125 GLN A C 1
ATOM 993 O O . GLN A 1 125 ? 18.538 4.845 -7.997 1.00 93.69 125 GLN A O 1
ATOM 998 N N . TYR A 1 126 ? 16.717 5.619 -9.085 1.00 94.81 126 TYR A N 1
ATOM 999 C CA . TYR A 1 126 ? 15.752 4.671 -8.534 1.00 94.81 126 TYR A CA 1
ATOM 1000 C C . TYR A 1 126 ? 15.307 3.682 -9.610 1.00 94.81 126 TYR A C 1
ATOM 1002 O O . TYR A 1 126 ? 15.111 4.059 -10.763 1.00 94.81 126 TYR A O 1
ATOM 1010 N N . ASP A 1 127 ? 15.132 2.420 -9.231 1.00 95.75 127 ASP A N 1
ATOM 1011 C CA . ASP A 1 127 ? 14.594 1.385 -10.113 1.00 95.75 127 ASP A CA 1
ATOM 1012 C C . ASP A 1 127 ? 13.089 1.609 -10.326 1.00 95.75 127 ASP A C 1
ATOM 1014 O O . ASP A 1 127 ? 12.300 1.494 -9.386 1.00 95.75 127 ASP A O 1
ATOM 1018 N N . PHE A 1 128 ? 12.685 1.969 -11.548 1.00 97.62 128 PHE A N 1
ATOM 1019 C CA . PHE A 1 128 ? 11.293 2.334 -11.817 1.00 97.62 128 PHE A CA 1
ATOM 1020 C C . PHE A 1 128 ? 10.336 1.146 -11.681 1.00 97.62 128 PHE A C 1
ATOM 1022 O O . PHE A 1 128 ? 9.219 1.310 -11.195 1.00 97.62 128 PHE A O 1
ATOM 1029 N N . LEU A 1 129 ? 10.777 -0.059 -12.053 1.00 97.50 129 LEU A N 1
ATOM 1030 C CA . LEU A 1 129 ? 9.966 -1.272 -11.957 1.00 97.50 129 LEU A CA 1
ATOM 1031 C C . LEU A 1 129 ? 9.599 -1.584 -10.501 1.00 97.50 129 LEU A C 1
ATOM 1033 O O . LEU A 1 129 ? 8.438 -1.860 -10.206 1.00 97.50 129 LEU A O 1
ATOM 1037 N N . SER A 1 130 ? 10.560 -1.482 -9.584 1.00 96.31 130 SER A N 1
ATOM 1038 C CA . SER A 1 130 ? 10.343 -1.660 -8.150 1.00 96.31 130 SER A CA 1
ATOM 1039 C C . SER A 1 130 ? 9.320 -0.665 -7.606 1.00 96.31 130 SER A C 1
ATOM 1041 O O . SER A 1 130 ? 8.495 -1.052 -6.782 1.00 96.31 130 SER A O 1
ATOM 1043 N N . VAL A 1 131 ? 9.351 0.592 -8.064 1.00 98.00 131 VAL A N 1
ATOM 1044 C CA . VAL A 1 131 ? 8.372 1.610 -7.648 1.00 98.00 131 VAL A CA 1
ATOM 1045 C C . VAL A 1 131 ? 6.995 1.308 -8.242 1.00 98.00 131 VAL A C 1
ATOM 1047 O O . VAL A 1 131 ? 6.007 1.367 -7.522 1.00 98.00 131 VAL A O 1
ATOM 1050 N N . ILE A 1 132 ? 6.890 0.885 -9.509 1.00 98.69 132 ILE A N 1
ATOM 1051 C CA . ILE A 1 132 ? 5.598 0.465 -10.078 1.00 98.69 132 ILE A CA 1
ATOM 1052 C C . ILE A 1 132 ? 5.003 -0.704 -9.289 1.00 98.69 132 ILE A C 1
ATOM 1054 O O . ILE A 1 132 ? 3.827 -0.658 -8.938 1.00 98.69 132 ILE A O 1
ATOM 1058 N N . LEU A 1 133 ? 5.787 -1.747 -9.003 1.00 98.44 133 LEU A N 1
ATOM 1059 C CA . LEU A 1 133 ? 5.309 -2.912 -8.253 1.00 98.44 133 LEU A CA 1
ATOM 1060 C C . LEU A 1 133 ? 4.799 -2.518 -6.865 1.00 98.44 133 LEU A C 1
ATOM 1062 O O . LEU A 1 133 ? 3.707 -2.933 -6.484 1.00 98.44 133 LEU A O 1
ATOM 1066 N N . HIS A 1 134 ? 5.558 -1.686 -6.153 1.00 98.19 134 HIS A N 1
ATOM 1067 C CA . HIS A 1 134 ? 5.180 -1.128 -4.858 1.00 98.19 134 HIS A CA 1
ATOM 1068 C C . HIS A 1 134 ? 3.818 -0.422 -4.914 1.00 98.19 134 HIS A C 1
ATOM 1070 O O . HIS A 1 134 ? 2.868 -0.798 -4.226 1.00 98.19 134 HIS A O 1
ATOM 1076 N N . GLU A 1 135 ? 3.688 0.547 -5.817 1.00 98.69 135 GLU A N 1
ATOM 1077 C CA . GLU A 1 135 ? 2.467 1.334 -5.960 1.00 98.69 135 GLU A CA 1
ATOM 1078 C C . GLU A 1 135 ? 1.271 0.470 -6.395 1.00 98.69 135 GLU A C 1
ATOM 1080 O O . GLU A 1 135 ? 0.154 0.596 -5.886 1.00 98.69 135 GLU A O 1
ATOM 1085 N N . LEU A 1 136 ? 1.477 -0.488 -7.299 1.00 98.81 136 LEU A N 1
ATOM 1086 C CA . LEU A 1 136 ? 0.405 -1.392 -7.704 1.00 98.81 136 LEU A CA 1
ATOM 1087 C C . LEU A 1 136 ? -0.052 -2.306 -6.560 1.00 98.81 136 LEU A C 1
ATOM 1089 O O . LEU A 1 136 ? -1.246 -2.591 -6.487 1.00 98.81 136 LEU A O 1
ATOM 1093 N N . VAL A 1 137 ? 0.824 -2.718 -5.636 1.00 98.62 137 VAL A N 1
ATOM 1094 C CA . VAL A 1 137 ? 0.424 -3.483 -4.439 1.00 98.62 137 VAL A CA 1
ATOM 1095 C C . VAL A 1 137 ? -0.457 -2.642 -3.503 1.00 98.62 137 VAL A C 1
ATOM 1097 O O . VAL A 1 137 ? -1.467 -3.152 -3.001 1.00 98.62 137 VAL A O 1
ATOM 1100 N N . HIS A 1 138 ? -0.185 -1.341 -3.346 1.00 98.62 138 HIS A N 1
ATOM 1101 C CA . HIS A 1 138 ? -1.137 -0.426 -2.699 1.00 98.62 138 HIS A CA 1
ATOM 1102 C C . HIS A 1 138 ? -2.476 -0.389 -3.447 1.00 98.62 138 HIS A C 1
ATOM 1104 O O . HIS A 1 138 ? -3.537 -0.568 -2.843 1.00 98.62 138 HIS A O 1
ATOM 1110 N N . GLY A 1 139 ? -2.442 -0.254 -4.776 1.00 98.50 139 GLY A N 1
ATOM 1111 C CA . GLY A 1 139 ? -3.631 -0.306 -5.632 1.00 98.50 139 GLY A CA 1
ATOM 1112 C C . GLY A 1 139 ? -4.457 -1.589 -5.481 1.00 98.50 139 GLY A C 1
ATOM 1113 O O . GLY A 1 139 ? -5.689 -1.548 -5.536 1.00 98.50 139 GLY A O 1
ATOM 1114 N N . LEU A 1 140 ? -3.796 -2.721 -5.234 1.00 98.56 140 LEU A N 1
ATOM 1115 C CA . LEU A 1 140 ? -4.430 -4.020 -5.012 1.00 98.56 140 LEU A CA 1
ATOM 1116 C C . LEU A 1 140 ? -5.055 -4.159 -3.617 1.00 98.56 140 LEU A C 1
ATOM 1118 O O . LEU A 1 140 ? -5.899 -5.039 -3.432 1.00 98.56 140 LEU A O 1
ATOM 1122 N N . GLY A 1 141 ? -4.725 -3.288 -2.661 1.00 97.88 141 GLY A N 1
ATOM 1123 C CA . GLY A 1 141 ? -5.409 -3.231 -1.371 1.00 97.88 141 GLY A CA 1
ATOM 1124 C C . GLY A 1 141 ? -4.526 -3.207 -0.137 1.00 97.88 141 GLY A C 1
ATOM 1125 O O . GLY A 1 141 ? -5.086 -3.210 0.958 1.00 97.88 141 GLY A O 1
ATOM 1126 N N . PHE A 1 142 ? -3.198 -3.133 -0.272 1.00 98.19 142 PHE A N 1
ATOM 1127 C CA . PHE A 1 142 ? -2.303 -2.862 0.858 1.00 98.19 142 PHE A CA 1
ATOM 1128 C C . PHE A 1 142 ? -2.446 -1.389 1.279 1.00 98.19 142 PHE A C 1
ATOM 1130 O O . PHE A 1 142 ? -1.595 -0.550 1.011 1.00 98.19 142 PHE A O 1
ATOM 1137 N N . THR A 1 143 ? -3.584 -1.032 1.870 1.00 96.44 143 THR A N 1
ATOM 1138 C CA . THR A 1 143 ? -3.923 0.347 2.244 1.00 96.44 143 THR A CA 1
ATOM 1139 C C . THR A 1 143 ? -4.760 0.351 3.508 1.00 96.44 143 THR A C 1
ATOM 1141 O O . THR A 1 143 ? -5.658 -0.474 3.669 1.00 96.44 143 THR A O 1
ATOM 1144 N N . THR A 1 144 ? -4.532 1.333 4.370 1.00 97.12 144 THR A N 1
ATOM 1145 C CA . THR A 1 144 ? -5.216 1.456 5.659 1.00 97.12 144 THR A CA 1
ATOM 1146 C C . THR A 1 144 ? -5.994 2.766 5.768 1.00 97.12 144 THR A C 1
ATOM 1148 O O . THR A 1 144 ? -5.612 3.767 5.162 1.00 97.12 144 THR A O 1
ATOM 1151 N N . GLN A 1 145 ? -7.095 2.771 6.529 1.00 96.00 145 GLN A N 1
ATOM 1152 C CA . GLN A 1 145 ? -7.791 4.005 6.928 1.00 96.00 145 GLN A CA 1
ATOM 1153 C C . GLN A 1 145 ? -7.291 4.572 8.263 1.00 96.00 145 GLN A C 1
ATOM 1155 O O . GLN A 1 145 ? -7.773 5.625 8.692 1.00 96.00 145 GLN A O 1
ATOM 1160 N N . TRP A 1 146 ? -6.367 3.881 8.935 1.00 96.62 146 TRP A N 1
ATOM 1161 C CA . TRP A 1 146 ? -5.783 4.333 10.191 1.00 96.62 146 TRP A CA 1
ATOM 1162 C C . TRP A 1 146 ? -4.851 5.512 9.947 1.00 96.62 146 TRP A C 1
ATOM 1164 O O . TRP A 1 146 ? -3.937 5.450 9.126 1.00 96.62 146 TRP A O 1
ATOM 1174 N N . ASN A 1 147 ? -5.102 6.604 10.661 1.00 95.25 147 ASN A N 1
ATOM 1175 C CA . ASN A 1 147 ? -4.313 7.818 10.550 1.00 95.25 147 ASN A CA 1
ATOM 1176 C C . ASN A 1 147 ? -4.177 8.504 11.910 1.00 95.25 147 ASN A C 1
ATOM 1178 O O . ASN A 1 147 ? -4.979 8.280 12.821 1.00 95.25 147 ASN A O 1
ATOM 1182 N N . SER A 1 148 ? -3.157 9.348 12.034 1.00 93.31 148 SER A N 1
ATOM 1183 C CA . SER A 1 148 ? -2.991 10.227 13.182 1.00 93.31 148 SER A CA 1
ATOM 1184 C C . SER A 1 148 ? -3.843 11.476 12.987 1.00 93.31 148 SER A C 1
ATOM 1186 O O . SER A 1 148 ? -3.658 12.234 12.034 1.00 93.31 148 SER A O 1
ATOM 1188 N N . TYR A 1 149 ? -4.784 11.696 13.897 1.00 88.62 149 TYR A N 1
ATOM 1189 C CA . TYR A 1 149 ? -5.544 12.937 13.974 1.00 88.62 149 TYR A CA 1
ATOM 1190 C C . TYR A 1 149 ? -4.912 13.804 15.056 1.00 88.62 149 TYR A C 1
ATOM 1192 O O . TYR A 1 149 ? -4.875 13.409 16.225 1.00 88.62 149 TYR A O 1
ATOM 1200 N N . TYR A 1 150 ? -4.382 14.962 14.647 1.00 73.62 150 TYR A N 1
ATOM 1201 C CA . TYR A 1 150 ? -3.635 15.874 15.516 1.00 73.62 150 TYR A CA 1
ATOM 1202 C C . TYR A 1 150 ? -4.374 16.115 16.841 1.00 73.62 150 TYR A C 1
ATOM 1204 O O . TYR A 1 150 ? -5.586 16.327 16.851 1.00 73.62 150 TYR A O 1
ATOM 1212 N N . ASN A 1 151 ? -3.628 16.031 17.946 1.00 83.62 151 ASN A N 1
ATOM 1213 C CA . ASN A 1 151 ? -4.077 16.093 19.343 1.00 83.62 151 ASN A CA 1
ATOM 1214 C C . ASN A 1 151 ? -5.013 14.980 19.847 1.00 83.62 151 ASN A C 1
ATOM 1216 O O . ASN A 1 151 ? -5.180 14.890 21.060 1.00 83.62 151 ASN A O 1
ATOM 1220 N N . ILE A 1 152 ? -5.576 14.122 18.988 1.00 90.88 152 ILE A N 1
ATOM 1221 C CA . ILE A 1 152 ? -6.433 12.993 19.399 1.00 90.88 152 ILE A CA 1
ATOM 1222 C C . ILE A 1 152 ? -5.630 11.694 19.465 1.00 90.88 152 ILE A C 1
ATOM 1224 O O . ILE A 1 152 ? -5.692 10.993 20.466 1.00 90.88 152 ILE A O 1
ATOM 1228 N N . GLY A 1 153 ? -4.871 11.371 18.417 1.00 94.38 153 GLY A N 1
ATOM 1229 C CA . GLY A 1 153 ? -4.117 10.121 18.310 1.00 94.38 153 GLY A CA 1
ATOM 1230 C C . GLY A 1 153 ? -4.490 9.287 17.083 1.00 94.38 153 GLY A C 1
ATOM 1231 O O . GLY A 1 153 ? -5.046 9.803 16.112 1.00 94.38 153 GLY A O 1
ATOM 1232 N N . LEU A 1 154 ? -4.154 7.996 17.119 1.00 96.19 154 LEU A N 1
ATOM 1233 C CA . LEU A 1 154 ? -4.345 7.070 16.009 1.00 96.19 154 LEU A CA 1
ATOM 1234 C C . LEU A 1 154 ? -5.746 6.447 16.044 1.00 96.19 154 LEU A C 1
ATOM 1236 O O . LEU A 1 154 ? -6.111 5.763 16.997 1.00 96.19 154 LEU A O 1
ATOM 1240 N N . MET A 1 155 ? -6.521 6.650 14.982 1.00 95.75 155 MET A N 1
ATOM 1241 C CA . MET A 1 155 ? -7.835 6.026 14.797 1.00 95.75 155 MET A CA 1
ATOM 1242 C C . MET A 1 155 ? -8.145 5.862 13.301 1.00 95.75 155 MET A C 1
ATOM 1244 O O . MET A 1 155 ? -7.498 6.512 12.473 1.00 95.75 155 MET A O 1
ATOM 1248 N N . PRO A 1 156 ? -9.114 5.018 12.904 1.00 95.88 156 PRO A N 1
ATOM 1249 C CA . PRO A 1 156 ? -9.544 4.973 11.515 1.00 95.88 156 PRO A CA 1
ATOM 1250 C C . PRO A 1 156 ? -10.315 6.241 11.136 1.00 95.88 156 PRO A C 1
ATOM 1252 O O . PRO A 1 156 ? -10.690 7.053 11.985 1.00 95.88 156 PRO A O 1
ATOM 1255 N N . ARG A 1 157 ? -10.588 6.424 9.841 1.00 93.38 157 ARG A N 1
ATOM 1256 C CA . ARG A 1 157 ? -11.296 7.606 9.336 1.00 93.38 157 ARG A CA 1
ATOM 1257 C C . ARG A 1 157 ? -12.691 7.768 9.961 1.00 93.38 157 ARG A C 1
ATOM 1259 O O . ARG A 1 157 ? -13.576 6.951 9.675 1.00 93.38 157 ARG A O 1
ATOM 1266 N N . PRO A 1 158 ? -12.943 8.825 10.764 1.00 93.75 158 PRO A N 1
ATOM 1267 C CA . PRO A 1 158 ? -14.250 9.046 11.364 1.00 93.75 158 PRO A CA 1
ATOM 1268 C C . PRO A 1 158 ? -15.258 9.476 10.299 1.00 93.75 158 PRO A C 1
ATOM 1270 O O . PRO A 1 158 ? -14.972 10.285 9.415 1.00 93.75 158 PRO A O 1
ATOM 1273 N N . SER A 1 159 ? -16.463 8.929 10.393 1.00 92.31 159 SER A N 1
ATOM 1274 C CA . SER A 1 159 ? -17.579 9.224 9.499 1.00 92.31 159 SER A CA 1
ATOM 1275 C C . SER A 1 159 ? -18.677 9.935 10.272 1.00 92.31 159 SER A C 1
ATOM 1277 O O . SER A 1 159 ? -18.983 9.583 11.410 1.00 92.31 159 SER A O 1
ATOM 1279 N N . PHE A 1 160 ? -19.296 10.930 9.645 1.00 90.94 160 PHE A N 1
ATOM 1280 C CA . PHE A 1 160 ? -20.337 11.747 10.259 1.00 90.94 160 PHE A CA 1
ATOM 1281 C C . PHE A 1 160 ? -21.534 11.846 9.320 1.00 90.94 160 PHE A C 1
ATOM 1283 O O . PHE A 1 160 ? -21.356 12.004 8.113 1.00 90.94 160 PHE A O 1
ATOM 1290 N N . SER A 1 161 ? -22.734 11.801 9.885 1.00 88.69 161 SER A N 1
ATOM 1291 C CA . SER A 1 161 ? -23.991 12.098 9.202 1.00 88.69 161 SER A CA 1
ATOM 1292 C C . SER A 1 161 ? -24.550 13.414 9.726 1.00 88.69 161 SER A C 1
ATOM 1294 O O . SER A 1 161 ? -24.208 13.851 10.827 1.00 88.69 161 SER A O 1
ATOM 1296 N N . ASN A 1 162 ? -25.396 14.056 8.929 1.00 82.38 162 ASN A N 1
ATOM 1297 C CA . ASN A 1 162 ? -26.160 15.205 9.388 1.00 82.38 162 ASN A CA 1
ATOM 1298 C C . ASN A 1 162 ? -27.476 14.696 9.986 1.00 82.38 162 ASN A C 1
ATOM 1300 O O . ASN A 1 162 ? -28.200 13.926 9.356 1.00 82.38 162 ASN A O 1
ATOM 1304 N N . SER A 1 163 ? -27.770 15.114 11.211 1.00 71.81 163 SER A N 1
ATOM 1305 C CA . SER A 1 163 ? -29.084 14.968 11.828 1.00 71.81 163 SER A CA 1
ATOM 1306 C C . SER A 1 163 ? -30.081 15.934 11.178 1.00 71.81 163 SER A C 1
ATOM 1308 O O . SER A 1 163 ? -29.680 16.959 10.621 1.00 71.81 163 SER A O 1
ATOM 1310 N N . ARG A 1 164 ? -31.386 15.647 11.303 1.00 68.12 164 ARG A N 1
ATOM 1311 C CA . ARG A 1 164 ? -32.487 16.486 10.784 1.00 68.12 164 ARG A CA 1
ATOM 1312 C C . ARG A 1 164 ? -32.409 17.946 11.253 1.00 68.12 164 ARG A C 1
ATOM 1314 O O . ARG A 1 164 ? -32.847 18.832 10.537 1.00 68.12 164 ARG A O 1
ATOM 1321 N N . ASN A 1 165 ? -31.775 18.197 12.399 1.00 71.94 165 ASN A N 1
ATOM 1322 C CA . ASN A 1 165 ? -31.627 19.533 12.986 1.00 71.94 165 ASN A CA 1
ATOM 1323 C C . ASN A 1 165 ? -30.309 20.227 12.572 1.00 71.94 165 ASN A C 1
ATOM 1325 O O . ASN A 1 165 ? -29.820 21.094 13.291 1.00 71.94 165 ASN A O 1
ATOM 1329 N N . GLY A 1 166 ? -29.652 19.770 11.499 1.00 74.19 166 GLY A N 1
ATOM 1330 C CA . GLY A 1 166 ? -28.368 20.304 11.022 1.00 74.19 166 GLY A CA 1
ATOM 1331 C C . GLY A 1 166 ? -27.146 19.930 11.873 1.00 74.19 166 GLY A C 1
ATOM 1332 O O . GLY A 1 166 ? -26.027 20.318 11.547 1.00 74.19 166 GLY A O 1
ATOM 1333 N N . ARG A 1 167 ? -27.329 19.157 12.953 1.00 82.38 167 ARG A N 1
ATOM 1334 C CA . ARG A 1 167 ? -26.241 18.737 13.852 1.00 82.38 167 ARG A CA 1
ATOM 1335 C C . ARG A 1 167 ? -25.450 17.573 13.270 1.00 82.38 167 ARG A C 1
ATOM 1337 O O . ARG A 1 167 ? -26.036 16.623 12.755 1.00 82.38 167 ARG A O 1
ATOM 1344 N N . ALA A 1 168 ? -24.130 17.603 13.405 1.00 86.69 168 ALA A N 1
ATOM 1345 C CA . ALA A 1 168 ? -23.302 16.452 13.060 1.00 86.69 168 ALA A CA 1
ATOM 1346 C C . ALA A 1 168 ? -23.524 15.299 14.053 1.00 86.69 168 ALA A C 1
ATOM 1348 O O . ALA A 1 168 ? -23.564 15.516 15.258 1.00 86.69 168 ALA A O 1
ATOM 1349 N N . ARG A 1 169 ? -23.606 14.061 13.557 1.00 89.31 169 ARG A N 1
ATOM 1350 C CA . ARG A 1 169 ? -23.641 12.843 14.375 1.00 89.31 169 ARG A CA 1
ATOM 1351 C C . ARG A 1 169 ? -22.549 11.885 13.930 1.00 89.31 169 ARG A C 1
ATOM 1353 O O . ARG A 1 169 ? -22.470 11.518 12.752 1.00 89.31 169 ARG A O 1
ATOM 1360 N N . PHE A 1 170 ? -21.714 11.446 14.868 1.00 91.81 170 PHE A N 1
ATOM 1361 C CA . PHE A 1 170 ? -20.727 10.414 14.581 1.00 91.81 170 PHE A CA 1
ATOM 1362 C C . PHE A 1 170 ? -21.430 9.116 14.160 1.00 91.81 170 PHE A C 1
ATOM 1364 O O . PHE A 1 170 ? -22.321 8.598 14.830 1.00 91.81 170 PHE A O 1
ATOM 1371 N N . SER A 1 171 ? -21.052 8.618 12.988 1.00 91.06 171 SER A N 1
ATOM 1372 C CA . SER A 1 171 ? -21.705 7.498 12.305 1.00 91.06 171 SER A CA 1
ATOM 1373 C C . SER A 1 171 ? -20.850 6.240 12.282 1.00 91.06 171 SER A C 1
ATOM 1375 O O . SER A 1 171 ? -21.310 5.214 11.780 1.00 91.06 171 SER A O 1
ATOM 1377 N N . GLY A 1 172 ? -19.656 6.283 12.875 1.00 93.31 172 GLY A N 1
ATOM 1378 C CA . GLY A 1 172 ? -18.710 5.174 12.939 1.00 93.31 172 GLY A CA 1
ATOM 1379 C C . GLY A 1 172 ? -17.401 5.491 12.236 1.00 93.31 172 GLY A C 1
ATOM 1380 O O . GLY A 1 172 ? -17.188 6.592 11.729 1.00 93.31 172 GLY A O 1
ATOM 1381 N N . PHE A 1 173 ? -16.537 4.490 12.188 1.00 95.88 173 PHE A N 1
ATOM 1382 C CA . PHE A 1 173 ? -15.291 4.542 11.446 1.00 95.88 173 PHE A CA 1
ATOM 1383 C C . PHE A 1 173 ? -15.433 3.869 10.083 1.00 95.88 173 PHE A C 1
ATOM 1385 O O . PHE A 1 173 ? -16.218 2.935 9.915 1.00 95.88 173 PHE A O 1
ATOM 1392 N N . THR A 1 174 ? -14.670 4.361 9.110 1.00 95.81 174 THR A N 1
ATOM 1393 C CA . THR A 1 174 ? -14.437 3.657 7.849 1.00 95.81 174 THR A CA 1
ATOM 1394 C C . THR A 1 174 ? -13.133 2.879 7.965 1.00 95.81 174 THR A C 1
ATOM 1396 O O . THR A 1 174 ? -12.113 3.448 8.340 1.00 95.81 174 THR A O 1
ATOM 1399 N N . GLU A 1 175 ? -13.179 1.598 7.615 1.00 97.50 175 GLU A N 1
ATOM 1400 C CA . GLU A 1 175 ? -12.032 0.690 7.555 1.00 97.50 175 GLU A CA 1
ATOM 1401 C C . GLU A 1 175 ? -11.921 0.097 6.142 1.00 97.50 175 GLU A C 1
ATOM 1403 O O . GLU A 1 175 ? -12.936 -0.143 5.474 1.00 97.50 175 GLU A O 1
ATOM 1408 N N . ASN A 1 176 ? -10.697 -0.161 5.689 1.00 97.75 176 ASN A N 1
ATOM 1409 C CA . ASN A 1 176 ? -10.408 -0.936 4.484 1.00 97.75 176 ASN A CA 1
ATOM 1410 C C . ASN A 1 176 ? -10.395 -2.437 4.793 1.00 97.75 176 ASN A C 1
ATOM 1412 O O . ASN A 1 176 ? -10.195 -2.841 5.933 1.00 97.75 176 ASN A O 1
ATOM 1416 N N . ALA A 1 177 ? -10.536 -3.286 3.773 1.00 97.69 177 ALA A N 1
ATOM 1417 C CA . ALA A 1 177 ? -10.422 -4.742 3.923 1.00 97.69 177 ALA A CA 1
ATOM 1418 C C . ALA A 1 177 ? -9.132 -5.187 4.645 1.00 97.69 177 ALA A C 1
ATOM 1420 O O . ALA A 1 177 ? -9.169 -6.130 5.429 1.00 97.69 177 ALA A O 1
ATOM 1421 N N . PHE A 1 178 ? -8.021 -4.482 4.415 1.00 98.31 178 PHE A N 1
ATOM 1422 C CA . PHE A 1 178 ? -6.734 -4.693 5.082 1.00 98.31 178 PHE A CA 1
ATOM 1423 C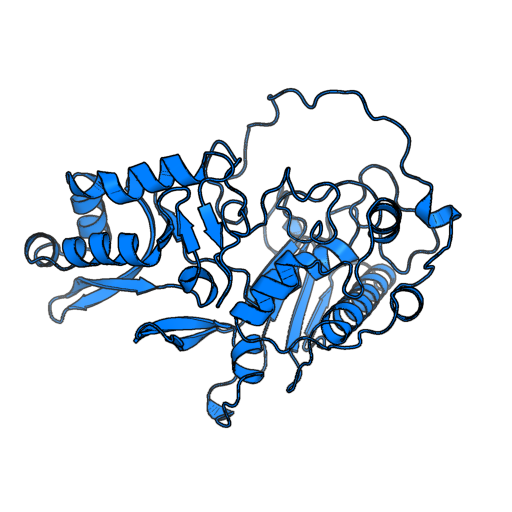 C . PHE A 1 178 ? -6.797 -4.474 6.602 1.00 98.31 178 PHE A C 1
ATOM 1425 O O . PHE A 1 178 ? -6.231 -5.259 7.359 1.00 98.31 178 PHE A O 1
ATOM 1432 N N . ASP A 1 179 ? -7.560 -3.476 7.055 1.00 98.31 179 ASP A N 1
ATOM 1433 C CA . ASP A 1 179 ? -7.638 -3.075 8.467 1.00 98.31 179 ASP A CA 1
ATOM 1434 C C . ASP A 1 179 ? -8.236 -4.167 9.365 1.00 98.31 179 ASP A C 1
ATOM 1436 O O . ASP A 1 179 ? -7.944 -4.220 10.557 1.00 98.31 179 ASP A O 1
ATOM 1440 N N . GLN A 1 180 ? -9.027 -5.080 8.785 1.00 97.62 180 GLN A N 1
ATOM 1441 C CA . GLN A 1 180 ? -9.613 -6.230 9.482 1.00 97.62 180 GLN A CA 1
ATOM 1442 C C . GLN A 1 180 ? -8.561 -7.114 10.175 1.00 97.62 180 GLN A C 1
ATOM 1444 O O . GLN A 1 180 ? -8.869 -7.784 11.166 1.00 97.62 180 GLN A O 1
ATOM 1449 N N . TYR A 1 181 ? -7.346 -7.150 9.630 1.00 98.25 181 TYR A N 1
ATOM 1450 C CA . TYR A 1 181 ? -6.284 -8.064 10.043 1.00 98.25 181 TYR A CA 1
ATOM 1451 C C . TYR A 1 181 ? -5.195 -7.372 10.863 1.00 98.25 181 TYR A C 1
ATOM 1453 O O . TYR A 1 181 ? -4.207 -8.008 11.217 1.00 98.25 181 TYR A O 1
ATOM 1461 N N . LEU A 1 182 ? -5.363 -6.086 11.181 1.00 98.44 182 LEU A N 1
ATOM 1462 C CA . LEU A 1 182 ? -4.396 -5.353 11.985 1.00 98.44 182 LEU A CA 1
ATOM 1463 C C . LEU A 1 182 ? -4.504 -5.729 13.462 1.00 98.44 182 LEU A C 1
ATOM 1465 O O . LEU A 1 182 ? -5.592 -5.703 14.047 1.00 98.44 182 LEU A O 1
ATOM 1469 N N . VAL A 1 183 ? -3.359 -6.029 14.068 1.00 98.12 183 VAL A N 1
ATOM 1470 C CA . VAL A 1 183 ? -3.226 -6.380 15.485 1.00 98.12 183 VAL A CA 1
ATOM 1471 C C . VAL A 1 183 ? -2.117 -5.575 16.149 1.00 98.12 183 VAL A C 1
ATOM 1473 O O . VAL A 1 183 ? -1.082 -5.300 15.543 1.00 98.12 183 VAL A O 1
ATOM 1476 N N . GLU A 1 184 ? -2.337 -5.214 17.407 1.00 97.88 184 GLU A N 1
ATOM 1477 C CA . GLU A 1 184 ? -1.293 -4.733 18.303 1.00 97.88 184 GLU A CA 1
ATOM 1478 C C . GLU A 1 184 ? -0.499 -5.923 18.856 1.00 97.88 184 GLU A C 1
ATOM 1480 O O . GLU A 1 184 ? -1.067 -6.953 19.207 1.00 97.88 184 GLU A O 1
ATOM 1485 N N . VAL A 1 185 ? 0.819 -5.782 18.952 1.00 96.44 185 VAL A N 1
ATOM 1486 C CA . VAL A 1 185 ? 1.760 -6.773 19.477 1.00 96.44 185 VAL A CA 1
ATOM 1487 C C . VAL A 1 185 ? 2.377 -6.222 20.770 1.00 96.44 185 VAL A C 1
ATOM 1489 O O . VAL A 1 185 ? 2.770 -5.054 20.796 1.00 96.44 185 VAL A O 1
ATOM 1492 N N . PRO A 1 186 ? 2.495 -7.028 21.845 1.00 95.44 186 PRO A N 1
ATOM 1493 C CA . PRO A 1 186 ? 2.251 -8.474 21.911 1.00 95.44 186 PRO A CA 1
ATOM 1494 C C . PRO A 1 186 ? 0.824 -8.874 22.307 1.00 95.44 186 PRO A C 1
ATOM 1496 O O . PRO A 1 186 ? 0.536 -10.064 22.375 1.00 95.44 186 PRO A O 1
ATOM 1499 N N . THR A 1 187 ? -0.071 -7.920 22.580 1.00 95.75 187 THR A N 1
ATOM 1500 C CA . THR A 1 187 ? -1.417 -8.218 23.113 1.00 95.75 187 THR A CA 1
ATOM 1501 C C . THR A 1 187 ? -2.294 -9.004 22.136 1.00 95.75 187 THR A C 1
ATOM 1503 O O . THR A 1 187 ? -3.290 -9.599 22.542 1.00 95.75 187 THR A O 1
ATOM 1506 N N . MET A 1 188 ? -1.946 -8.989 20.846 1.00 96.44 188 MET A N 1
ATOM 1507 C CA . MET A 1 188 ? -2.730 -9.525 19.733 1.00 96.44 188 MET A CA 1
ATOM 1508 C C . MET A 1 188 ? -4.129 -8.901 19.640 1.00 96.44 188 MET A C 1
ATOM 1510 O O . MET A 1 188 ? -5.043 -9.454 19.019 1.00 96.44 188 MET A O 1
ATOM 1514 N N . THR A 1 189 ? -4.311 -7.720 20.240 1.00 97.00 189 THR A N 1
ATOM 1515 C CA . THR A 1 189 ? -5.575 -6.992 20.201 1.00 97.00 189 THR A CA 1
ATOM 1516 C C . THR A 1 189 ? -5.802 -6.472 18.794 1.00 97.00 189 THR A C 1
ATOM 1518 O O . THR A 1 189 ? -5.021 -5.676 18.278 1.00 97.00 189 THR A O 1
ATOM 1521 N N . LYS A 1 190 ? -6.903 -6.891 18.163 1.00 97.50 190 LYS A N 1
ATOM 1522 C CA . LYS A 1 190 ? -7.301 -6.345 16.862 1.00 97.50 190 LYS A CA 1
ATOM 1523 C C . LYS A 1 190 ? -7.512 -4.841 16.967 1.00 97.50 190 LYS A C 1
ATOM 1525 O O . LYS A 1 190 ? -8.296 -4.390 17.802 1.00 97.50 190 LYS A O 1
ATOM 1530 N N . LEU A 1 191 ? -6.916 -4.083 16.058 1.00 97.94 191 LEU A N 1
ATOM 1531 C CA . LEU A 1 191 ? -7.082 -2.631 16.001 1.00 97.94 191 LEU A CA 1
ATOM 1532 C C . LEU A 1 191 ? -8.560 -2.248 15.814 1.00 97.94 191 LEU A C 1
ATOM 1534 O O . LEU A 1 191 ? -9.055 -1.339 16.477 1.00 97.94 191 LEU A O 1
ATOM 1538 N N . THR A 1 192 ? -9.321 -3.022 15.033 1.00 97.56 192 THR A N 1
ATOM 1539 C CA . THR A 1 192 ? -10.784 -2.877 14.926 1.00 97.56 192 THR A CA 1
ATOM 1540 C C . THR A 1 192 ? -11.500 -2.916 16.290 1.00 97.56 192 THR A C 1
ATOM 1542 O O . THR A 1 192 ? -12.480 -2.198 16.475 1.00 97.56 192 THR A O 1
ATOM 1545 N N . LYS A 1 193 ? -11.028 -3.710 17.266 1.00 97.25 193 LYS A N 1
ATOM 1546 C CA . LYS A 1 193 ? -11.626 -3.767 18.615 1.00 97.25 193 LYS A CA 1
ATOM 1547 C C . LYS A 1 193 ? -11.407 -2.456 19.375 1.00 97.25 193 LYS A C 1
ATOM 1549 O O . LYS A 1 193 ? -12.318 -1.986 20.051 1.00 97.25 193 LYS A O 1
ATOM 1554 N N . ILE A 1 194 ? -10.236 -1.839 19.222 1.00 96.56 194 ILE A N 1
ATOM 1555 C CA . ILE A 1 194 ? -9.944 -0.509 19.780 1.00 96.56 194 ILE A CA 1
ATOM 1556 C C . ILE A 1 194 ? -10.837 0.542 19.101 1.00 96.56 194 ILE A C 1
ATOM 1558 O O . ILE A 1 194 ? -11.448 1.376 19.770 1.00 96.56 194 ILE A O 1
ATOM 1562 N N . ALA A 1 195 ? -11.006 0.459 17.777 1.00 96.94 195 ALA A N 1
ATOM 1563 C CA . ALA A 1 195 ? -11.921 1.331 17.040 1.00 96.94 195 ALA A CA 1
ATOM 1564 C C . ALA A 1 195 ? -13.383 1.188 17.505 1.00 96.94 195 ALA A C 1
ATOM 1566 O O . ALA A 1 195 ? -14.104 2.185 17.554 1.00 96.94 195 ALA A O 1
ATOM 1567 N N . ASP A 1 196 ? -13.827 -0.012 17.891 1.00 96.25 196 ASP A N 1
ATOM 1568 C CA . ASP A 1 196 ? -15.159 -0.224 18.472 1.00 96.25 196 ASP A CA 1
ATOM 1569 C C . ASP A 1 196 ? -15.327 0.436 19.832 1.00 96.25 196 ASP A C 1
ATOM 1571 O O . ASP A 1 196 ? -16.354 1.069 20.082 1.00 96.25 196 ASP A O 1
ATOM 1575 N N . GLN A 1 197 ? -14.310 0.344 20.689 1.00 95.62 197 GLN A N 1
ATOM 1576 C CA . GLN A 1 197 ? -14.313 1.024 21.980 1.00 95.62 197 GLN A CA 1
ATOM 1577 C C . GLN A 1 197 ? -14.448 2.534 21.778 1.00 95.62 197 GLN A C 1
ATOM 1579 O O . GLN A 1 197 ? -15.382 3.135 22.309 1.00 95.62 197 GLN A O 1
ATOM 1584 N N . ILE A 1 198 ? -13.618 3.130 20.916 1.00 94.81 198 ILE A N 1
ATOM 1585 C CA . ILE A 1 198 ? -13.695 4.561 20.593 1.00 94.81 198 ILE A CA 1
ATOM 1586 C C . ILE A 1 198 ? -15.061 4.906 19.974 1.00 94.81 198 ILE A C 1
ATOM 1588 O O . ILE A 1 198 ? -15.698 5.891 20.353 1.00 94.81 198 ILE A O 1
ATOM 1592 N N . SER A 1 199 ? -15.557 4.077 19.048 1.00 94.75 199 SER A N 1
ATOM 1593 C CA . SER A 1 199 ? -16.851 4.301 18.402 1.00 94.75 199 SER A CA 1
ATOM 1594 C C . SER A 1 199 ? -18.011 4.248 19.394 1.00 94.75 199 SER A C 1
ATOM 1596 O O . SER A 1 199 ? -18.990 4.959 19.180 1.00 94.75 199 SER A O 1
ATOM 1598 N N . SER A 1 200 ? -17.959 3.395 20.418 1.00 93.25 200 SER A N 1
ATOM 1599 C CA . SER A 1 200 ? -19.010 3.311 21.437 1.00 93.25 200 SER A CA 1
ATOM 1600 C C . SER A 1 200 ? -19.090 4.600 22.260 1.00 93.25 200 SER A C 1
ATOM 1602 O O . SER A 1 200 ? -20.185 5.117 22.481 1.00 93.25 200 SER A O 1
ATOM 1604 N N . LYS A 1 201 ? -17.934 5.188 22.600 1.00 91.19 201 LYS A N 1
ATOM 1605 C CA . LYS A 1 201 ? -17.839 6.467 23.315 1.00 91.19 201 LYS A CA 1
ATOM 1606 C C . LYS A 1 201 ? -18.380 7.620 22.483 1.00 91.19 201 LYS A C 1
ATOM 1608 O O . LYS A 1 201 ? -19.277 8.320 22.932 1.00 91.19 201 LYS A O 1
ATOM 1613 N N . LEU A 1 202 ? -17.930 7.753 21.235 1.00 90.75 202 LEU A N 1
ATOM 1614 C CA . LEU A 1 202 ? -18.361 8.823 20.323 1.00 90.75 202 LEU A CA 1
ATOM 1615 C C . LEU A 1 202 ? -19.852 8.774 19.937 1.00 90.75 202 LEU A C 1
ATOM 1617 O O . LEU A 1 202 ? -20.373 9.745 19.389 1.00 90.75 202 LEU A O 1
ATOM 1621 N N . ARG A 1 203 ? -20.540 7.652 20.183 1.00 90.06 203 ARG A N 1
ATOM 1622 C CA . ARG A 1 203 ? -21.991 7.503 19.976 1.00 90.06 203 ARG A CA 1
ATOM 1623 C C . ARG A 1 203 ? -22.818 7.737 21.240 1.00 90.06 203 ARG A C 1
ATOM 1625 O O . ARG A 1 203 ? -24.039 7.642 21.165 1.00 90.06 203 ARG A O 1
ATOM 1632 N N . SER A 1 204 ? -22.195 8.004 22.386 1.00 86.56 204 SER A N 1
ATOM 1633 C CA . SER A 1 204 ? -22.931 8.259 23.622 1.00 86.56 204 SER A CA 1
ATOM 1634 C C . SER A 1 204 ? -23.691 9.592 23.552 1.00 86.56 204 SER A C 1
ATOM 1636 O O . SER A 1 204 ? -23.325 10.508 22.805 1.00 86.56 204 SER A O 1
ATOM 1638 N N . GLN A 1 205 ? -24.738 9.728 24.374 1.00 77.62 205 GLN A N 1
ATOM 1639 C CA . GLN A 1 205 ? -25.559 10.947 24.453 1.00 77.62 205 GLN A CA 1
ATOM 1640 C C . GLN A 1 205 ? -24.734 12.210 24.755 1.00 77.62 205 GLN A C 1
ATOM 1642 O O . GLN A 1 205 ? -25.127 13.320 24.391 1.00 77.62 205 GLN A O 1
ATOM 1647 N N . GLU A 1 206 ? -23.574 12.049 25.394 1.00 81.62 206 GLU A N 1
ATOM 1648 C CA . GLU A 1 206 ? -22.641 13.129 25.698 1.00 81.62 206 GLU A CA 1
ATOM 1649 C C . GLU A 1 206 ? -22.157 13.868 24.435 1.00 81.62 206 GLU A C 1
ATOM 1651 O O . GLU A 1 206 ? -21.979 15.093 24.466 1.00 81.62 206 GLU A O 1
ATOM 1656 N N . TYR A 1 207 ? -21.965 13.143 23.329 1.00 81.62 207 TYR A N 1
ATOM 1657 C CA . TYR A 1 207 ? -21.473 13.681 22.059 1.00 81.62 207 TYR A CA 1
ATOM 1658 C C . TYR A 1 207 ? -22.604 14.060 21.098 1.00 81.62 207 TYR A C 1
ATOM 1660 O O . TYR A 1 207 ? -22.423 14.944 20.262 1.00 81.62 207 TYR A O 1
ATOM 1668 N N . GLU A 1 208 ? -23.795 13.468 21.243 1.00 71.00 208 GLU A N 1
ATOM 1669 C CA . GLU A 1 208 ? -24.965 13.780 20.402 1.00 71.00 208 GLU A CA 1
ATOM 1670 C C . GLU A 1 208 ? -25.487 15.214 20.584 1.00 71.00 208 GLU A C 1
ATOM 1672 O O . GLU A 1 208 ? -26.145 15.767 19.699 1.00 71.00 208 GLU A O 1
ATOM 1677 N N . ARG A 1 209 ? -25.177 15.849 21.721 1.00 70.00 209 ARG A N 1
ATOM 1678 C CA . ARG A 1 209 ? -25.549 17.245 22.000 1.00 70.00 209 ARG A CA 1
ATOM 1679 C C . ARG A 1 209 ? -24.672 18.267 21.273 1.00 70.00 209 ARG A C 1
ATOM 1681 O O . ARG A 1 209 ? -25.022 19.445 21.247 1.00 70.00 209 ARG A O 1
ATOM 1688 N N . VAL A 1 210 ? -23.558 17.844 20.678 1.00 74.44 210 VAL A N 1
ATOM 1689 C CA . VAL A 1 210 ? -22.616 18.741 20.005 1.00 74.44 210 VAL A CA 1
ATOM 1690 C C . VAL A 1 210 ? -23.072 19.020 18.572 1.00 74.44 210 VAL A C 1
ATOM 1692 O O . VAL A 1 210 ? -23.415 18.113 17.821 1.00 74.44 210 VAL A O 1
ATOM 1695 N N . SER A 1 211 ? -23.088 20.292 18.172 1.00 74.12 211 SER A N 1
ATOM 1696 C CA . SER A 1 211 ? -23.662 20.706 16.886 1.00 74.12 211 SER A CA 1
ATOM 1697 C C . SER A 1 211 ? -22.763 20.437 15.673 1.00 74.12 211 SER A C 1
ATOM 1699 O O . SER A 1 211 ? -23.280 20.308 14.565 1.00 74.12 211 SER A O 1
ATOM 1701 N N . SER A 1 212 ? -21.440 20.312 15.845 1.00 88.06 212 SER A N 1
ATOM 1702 C CA . SER A 1 212 ? -20.483 20.236 14.730 1.00 88.06 212 SER A CA 1
ATOM 1703 C C . SER A 1 212 ? -19.500 19.063 14.827 1.00 88.06 212 SER A C 1
ATOM 1705 O O . SER A 1 212 ? -19.151 18.601 15.913 1.00 88.06 212 SER A O 1
ATOM 1707 N N . LYS A 1 213 ? -18.993 18.612 13.666 1.00 88.38 213 LYS A N 1
ATOM 1708 C CA . LYS A 1 213 ? -17.971 17.547 13.565 1.00 88.38 213 LYS A CA 1
ATOM 1709 C C . LYS A 1 213 ? -16.714 17.902 14.367 1.00 88.38 213 LYS A C 1
ATOM 1711 O O . LYS A 1 213 ? -16.208 17.078 15.120 1.00 88.38 213 LYS A O 1
ATOM 1716 N N . ALA A 1 214 ? -16.248 19.145 14.226 1.00 88.94 214 ALA A N 1
ATOM 1717 C CA . ALA A 1 214 ? -15.090 19.660 14.950 1.00 88.94 214 ALA A CA 1
ATOM 1718 C C . ALA A 1 214 ? -15.334 19.703 16.464 1.00 88.94 214 ALA A C 1
ATOM 1720 O O . ALA A 1 214 ? -14.440 19.365 17.232 1.00 88.94 214 ALA A O 1
ATOM 1721 N N . GLY A 1 215 ? -16.549 20.061 16.890 1.00 90.12 215 GLY A N 1
ATOM 1722 C CA . GLY A 1 215 ? -16.924 20.051 18.300 1.00 90.12 215 GLY A CA 1
ATOM 1723 C C . GLY A 1 215 ? -16.888 18.647 18.903 1.00 90.12 215 GLY A C 1
ATOM 1724 O O . GLY A 1 215 ? -16.349 18.482 19.991 1.00 90.12 215 GLY A O 1
ATOM 1725 N N . ILE A 1 216 ? -17.415 17.635 18.199 1.00 90.44 216 ILE A N 1
ATOM 1726 C CA . ILE A 1 216 ? -17.381 16.234 18.660 1.00 90.44 216 ILE A CA 1
ATOM 1727 C C . ILE A 1 216 ? -15.932 15.785 18.863 1.00 90.44 216 ILE A C 1
ATOM 1729 O O . ILE A 1 216 ? -15.590 15.253 19.916 1.00 90.44 216 ILE A O 1
ATOM 1733 N N . LEU A 1 217 ? -15.078 16.031 17.865 1.00 90.56 217 LEU A N 1
ATOM 1734 C CA . LEU A 1 217 ? -13.673 15.632 17.905 1.00 90.56 217 LEU A CA 1
ATOM 1735 C C . LEU A 1 217 ? -12.887 16.366 18.996 1.00 90.56 217 LEU A C 1
ATOM 1737 O O . LEU A 1 217 ? -12.117 15.724 19.700 1.00 90.56 217 LEU A O 1
ATOM 1741 N N . ARG A 1 218 ? -13.117 17.672 19.183 1.00 91.00 218 ARG A N 1
ATOM 1742 C CA . ARG A 1 218 ? -12.494 18.456 20.261 1.00 91.00 218 ARG A CA 1
ATOM 1743 C C . ARG A 1 218 ? -12.933 17.964 21.635 1.00 91.00 218 ARG A C 1
ATOM 1745 O O . ARG A 1 218 ? -12.099 17.707 22.486 1.00 91.00 218 ARG A O 1
ATOM 1752 N N . LYS A 1 219 ? -14.233 17.739 21.827 1.00 91.50 219 LYS A N 1
ATOM 1753 C CA . LYS A 1 219 ? -14.741 17.194 23.088 1.00 91.50 219 LYS A CA 1
ATOM 1754 C C . LYS A 1 219 ? -14.114 15.835 23.408 1.00 91.50 219 LYS A C 1
ATOM 1756 O O . LYS A 1 219 ? -13.741 15.587 24.545 1.00 91.50 219 LYS A O 1
ATOM 1761 N N . PHE A 1 220 ? -13.964 14.974 22.402 1.00 92.25 220 PHE A N 1
ATOM 1762 C CA . PHE A 1 220 ? -13.329 13.671 22.584 1.00 92.25 220 PHE A CA 1
ATOM 1763 C C . PHE A 1 220 ? -11.841 13.805 22.910 1.00 92.25 220 PHE A C 1
ATOM 1765 O O . PHE A 1 220 ? -11.353 13.125 23.808 1.00 92.25 220 PHE A O 1
ATOM 1772 N N . GLN A 1 221 ? -11.142 14.715 22.229 1.00 92.19 221 GLN A N 1
ATOM 1773 C CA . GLN A 1 221 ? -9.740 15.050 22.478 1.00 92.19 221 GLN A CA 1
ATOM 1774 C C . GLN A 1 221 ? -9.467 15.415 23.943 1.00 92.19 221 GLN A C 1
ATOM 1776 O O . GLN A 1 221 ? -8.437 15.009 24.486 1.00 92.19 221 GLN A O 1
ATOM 1781 N N . ASP A 1 222 ? -10.388 16.169 24.545 1.00 91.12 222 ASP A N 1
ATOM 1782 C CA . ASP A 1 222 ? -10.282 16.693 25.909 1.00 91.12 222 ASP A CA 1
ATOM 1783 C C . ASP A 1 222 ? -10.832 15.703 26.957 1.00 91.12 222 ASP A C 1
ATOM 1785 O O . ASP A 1 222 ? -10.721 15.928 28.160 1.00 91.12 222 ASP A O 1
ATOM 1789 N N . SER A 1 223 ? -11.412 14.583 26.511 1.00 90.06 223 SER A N 1
ATOM 1790 C CA . SER A 1 223 ? -11.933 13.532 27.384 1.00 90.06 223 SER A CA 1
ATOM 1791 C C . SER A 1 223 ? -10.841 12.554 27.831 1.00 90.06 223 SER A C 1
ATOM 1793 O O . SER A 1 223 ? -9.844 12.328 27.132 1.00 90.06 223 SER A O 1
ATOM 1795 N N . VAL A 1 224 ? -11.085 11.881 28.962 1.00 88.88 224 VAL A N 1
ATOM 1796 C CA . VAL A 1 224 ? -10.241 10.772 29.440 1.00 88.88 224 VAL A CA 1
ATOM 1797 C C . VAL A 1 224 ? -10.155 9.636 28.416 1.00 88.88 224 VAL A C 1
ATOM 1799 O O . VAL A 1 224 ? -9.123 8.983 28.314 1.00 88.88 224 VAL A O 1
ATOM 1802 N N . ASP A 1 225 ? -11.188 9.433 27.592 1.00 88.00 225 ASP A N 1
ATOM 1803 C CA . ASP A 1 225 ? -11.231 8.375 26.576 1.00 88.00 225 ASP A CA 1
ATOM 1804 C C . ASP A 1 225 ? -10.240 8.611 25.416 1.00 88.00 225 ASP A C 1
ATOM 1806 O O . ASP A 1 225 ? -9.951 7.683 24.657 1.00 88.00 225 ASP A O 1
ATOM 1810 N N . SER A 1 226 ? -9.651 9.811 25.303 1.00 91.88 226 SER A N 1
ATOM 1811 C CA . SER A 1 226 ? -8.576 10.080 24.336 1.00 91.88 226 SER A CA 1
ATOM 1812 C C . SER A 1 226 ? -7.292 9.287 24.614 1.00 91.88 226 SER A C 1
ATOM 1814 O O . SER A 1 226 ? -6.432 9.219 23.738 1.00 91.88 226 SER A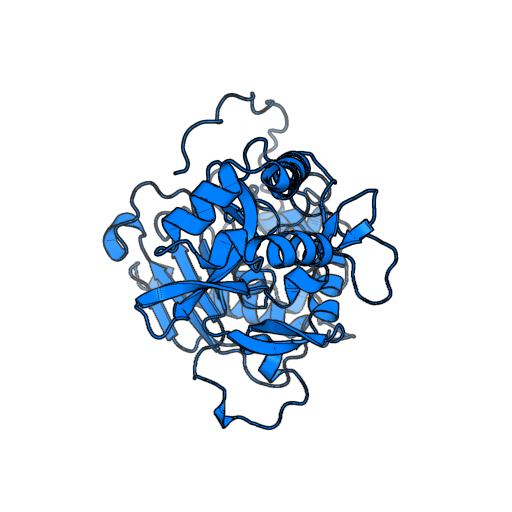 O 1
ATOM 1816 N N . HIS A 1 227 ? -7.148 8.641 25.779 1.00 94.38 227 HIS A N 1
ATOM 1817 C CA . HIS A 1 227 ? -5.995 7.776 26.053 1.00 94.38 227 HIS A CA 1
ATOM 1818 C C . HIS A 1 227 ? -5.875 6.627 25.037 1.00 94.38 227 HIS A C 1
ATOM 1820 O O . HIS A 1 227 ? -4.773 6.372 24.565 1.00 94.38 227 HIS A O 1
ATOM 1826 N N . LEU A 1 228 ? -6.988 6.013 24.605 1.00 94.25 228 LEU A N 1
ATOM 1827 C CA . LEU A 1 228 ? -6.981 4.892 23.651 1.00 94.25 228 LEU A CA 1
ATOM 1828 C C . LEU A 1 228 ? -6.259 5.232 22.328 1.00 94.25 228 LEU A C 1
ATOM 1830 O O . LEU A 1 228 ? -5.273 4.569 21.995 1.00 94.25 228 LEU A O 1
ATOM 1834 N N . PRO A 1 229 ? -6.677 6.261 21.562 1.00 96.25 229 PRO A N 1
ATOM 1835 C CA . PRO A 1 229 ? -5.968 6.642 20.342 1.00 96.25 229 PRO A CA 1
ATOM 1836 C C . PRO A 1 229 ? -4.567 7.212 20.615 1.00 96.25 229 PRO A C 1
ATOM 1838 O O . PRO A 1 229 ? -3.680 7.053 19.773 1.00 96.25 229 PRO A O 1
ATOM 1841 N N . ARG A 1 230 ? -4.320 7.862 21.765 1.00 96.06 230 ARG A N 1
ATOM 1842 C CA . ARG A 1 230 ? -2.981 8.369 22.125 1.00 96.06 230 ARG A CA 1
ATOM 1843 C C . ARG A 1 230 ? -1.991 7.237 22.385 1.00 96.06 230 ARG A C 1
ATOM 1845 O O . ARG A 1 230 ? -0.856 7.314 21.921 1.00 96.06 230 ARG A O 1
ATOM 1852 N N . ASP A 1 231 ? -2.395 6.200 23.104 1.00 95.38 231 ASP A N 1
ATOM 1853 C CA . ASP A 1 231 ? -1.532 5.065 23.425 1.00 95.38 231 ASP A CA 1
ATOM 1854 C C . ASP A 1 231 ? -1.253 4.222 22.187 1.00 95.38 231 ASP A C 1
ATOM 1856 O O . ASP A 1 231 ? -0.098 3.876 21.933 1.00 95.38 231 ASP A O 1
ATOM 1860 N N . LEU A 1 232 ? -2.257 4.028 21.330 1.00 95.88 232 LEU A N 1
ATOM 1861 C CA . LEU A 1 232 ? -2.045 3.382 20.041 1.00 95.88 232 LEU A CA 1
ATOM 1862 C C . LEU A 1 232 ? -1.125 4.206 19.121 1.00 95.88 232 LEU A C 1
ATOM 1864 O O . LEU A 1 232 ? -0.293 3.636 18.415 1.00 95.88 232 LEU A O 1
ATOM 1868 N N . LEU A 1 233 ? -1.204 5.544 19.163 1.00 96.31 233 LEU A N 1
ATOM 1869 C CA . LEU A 1 233 ? -0.252 6.407 18.455 1.00 96.31 233 LEU A CA 1
ATOM 1870 C C . LEU A 1 233 ? 1.184 6.220 18.975 1.00 96.31 233 LEU A C 1
ATOM 1872 O O . LEU A 1 233 ? 2.118 6.187 18.181 1.00 96.31 233 LEU A O 1
ATOM 1876 N N . LYS A 1 234 ? 1.379 6.063 20.290 1.00 94.94 234 LYS A N 1
ATOM 1877 C CA . LYS A 1 234 ? 2.704 5.751 20.858 1.00 94.94 234 LYS A CA 1
ATOM 1878 C C . LYS A 1 234 ? 3.181 4.358 20.451 1.00 94.94 234 LYS A C 1
ATOM 1880 O O . LYS A 1 234 ? 4.384 4.158 20.281 1.00 94.94 234 LYS A O 1
ATOM 1885 N N . ALA A 1 235 ? 2.266 3.394 20.338 1.00 94.56 235 ALA A N 1
ATOM 1886 C CA . ALA A 1 235 ? 2.587 2.042 19.902 1.00 94.56 235 ALA A CA 1
ATOM 1887 C C . ALA A 1 235 ? 3.086 2.054 18.453 1.00 94.56 235 ALA A C 1
ATOM 1889 O O . ALA A 1 235 ? 4.194 1.593 18.203 1.00 94.56 235 ALA A O 1
ATOM 1890 N N . VAL A 1 236 ? 2.350 2.664 17.518 1.00 95.19 236 VAL A N 1
ATOM 1891 C CA . VAL A 1 236 ? 2.688 2.684 16.078 1.00 95.19 236 VAL A CA 1
ATOM 1892 C C . VAL A 1 236 ? 3.973 3.454 15.728 1.00 95.19 236 VAL A C 1
ATOM 1894 O O . VAL A 1 236 ? 4.439 3.388 14.595 1.00 95.19 236 VAL A O 1
ATOM 1897 N N . THR A 1 237 ? 4.566 4.172 16.683 1.00 95.31 237 THR A N 1
ATOM 1898 C CA . THR A 1 237 ? 5.880 4.831 16.549 1.00 95.31 237 THR A CA 1
ATOM 1899 C C . THR A 1 237 ? 7.024 4.051 17.209 1.00 95.31 237 THR A C 1
ATOM 1901 O O . THR A 1 237 ? 8.103 4.599 17.441 1.00 95.31 237 THR A O 1
ATOM 1904 N N . LYS A 1 238 ? 6.791 2.788 17.580 1.00 95.62 238 LYS A N 1
ATOM 1905 C CA . LYS A 1 238 ? 7.804 1.864 18.103 1.00 95.62 238 LYS A CA 1
ATOM 1906 C C . LYS A 1 238 ? 7.917 0.646 17.184 1.00 95.62 238 LYS A C 1
ATOM 1908 O O . LYS A 1 238 ? 6.882 0.115 16.792 1.00 95.62 238 LYS A O 1
ATOM 1913 N N . PRO A 1 239 ? 9.124 0.150 16.865 1.00 96.38 239 PRO A N 1
ATOM 1914 C CA . PRO A 1 239 ? 9.286 -1.016 15.997 1.00 96.38 239 PRO A CA 1
ATOM 1915 C C . PRO A 1 239 ? 8.510 -2.244 16.494 1.00 96.38 239 PRO A C 1
ATOM 1917 O O . PRO A 1 239 ? 8.518 -2.531 17.690 1.00 96.38 239 PRO A O 1
ATOM 1920 N N . ARG A 1 240 ? 7.911 -3.002 15.564 1.00 95.75 240 ARG A N 1
ATOM 1921 C CA . ARG A 1 240 ? 7.293 -4.321 15.808 1.00 95.75 240 ARG A CA 1
ATOM 1922 C C . ARG A 1 240 ? 6.152 -4.345 16.837 1.00 95.75 240 ARG A C 1
ATOM 1924 O O . ARG A 1 240 ? 5.941 -5.347 17.514 1.00 95.75 240 ARG A O 1
ATOM 1931 N N . THR A 1 241 ? 5.398 -3.260 16.942 1.00 96.94 241 THR A N 1
ATOM 1932 C CA . THR A 1 241 ? 4.237 -3.147 17.845 1.00 96.94 241 THR A CA 1
ATOM 1933 C C . THR A 1 241 ? 2.900 -3.290 17.137 1.00 96.94 241 THR A C 1
ATOM 1935 O O . THR A 1 241 ? 1.896 -3.526 17.795 1.00 96.94 241 THR A O 1
ATOM 1938 N N . ILE A 1 242 ? 2.860 -3.144 15.812 1.00 97.88 242 ILE A N 1
ATOM 1939 C CA . ILE A 1 242 ? 1.659 -3.358 15.006 1.00 97.88 242 ILE A CA 1
ATOM 1940 C C . ILE A 1 242 ? 2.021 -4.297 13.863 1.00 97.88 242 ILE A C 1
ATOM 1942 O O . ILE A 1 242 ? 3.088 -4.186 13.252 1.00 97.88 242 ILE A O 1
ATOM 1946 N N . GLY A 1 243 ? 1.123 -5.225 13.566 1.00 98.12 243 GLY A N 1
ATOM 1947 C CA . GLY A 1 243 ? 1.299 -6.156 12.469 1.00 98.12 243 GLY A CA 1
ATOM 1948 C C . GLY A 1 243 ? -0.006 -6.516 11.784 1.00 98.12 243 GLY A C 1
ATOM 1949 O O . GLY A 1 243 ? -1.099 -6.188 12.246 1.00 98.12 243 GLY A O 1
ATOM 1950 N N . PHE A 1 244 ? 0.136 -7.206 10.664 1.00 98.62 244 PHE A N 1
ATOM 1951 C CA . PHE A 1 244 ? -0.935 -7.867 9.948 1.00 98.62 244 PHE A CA 1
ATOM 1952 C C . PHE A 1 244 ? -0.945 -9.342 10.354 1.00 98.62 244 PHE A C 1
ATOM 1954 O O . PHE A 1 244 ? 0.087 -10.008 10.277 1.00 98.62 244 PHE A O 1
ATOM 1961 N N . LEU A 1 245 ? -2.095 -9.856 10.788 1.00 98.31 245 LEU A N 1
ATOM 1962 C CA . LEU A 1 245 ? -2.287 -11.262 11.137 1.00 98.31 245 LEU A CA 1
ATOM 1963 C C . LEU A 1 245 ? -3.044 -11.976 10.004 1.00 98.31 245 LEU A C 1
ATOM 1965 O O . LEU A 1 245 ? -4.264 -11.797 9.887 1.00 98.31 245 LEU A O 1
ATOM 1969 N N . PRO A 1 246 ? -2.359 -12.778 9.168 1.00 97.56 246 PRO A N 1
ATOM 1970 C CA . PRO A 1 246 ? -3.001 -13.507 8.084 1.00 97.56 246 PRO A CA 1
ATOM 1971 C C . PRO A 1 246 ? -4.097 -14.454 8.575 1.00 97.56 246 PRO A C 1
ATOM 1973 O O . PRO A 1 246 ? -4.057 -14.969 9.697 1.00 97.56 246 PRO A O 1
ATOM 1976 N N . LYS A 1 247 ? -5.075 -14.737 7.707 1.00 92.88 247 LYS A N 1
ATOM 1977 C CA . LYS A 1 247 ? -6.093 -15.759 7.998 1.00 92.88 247 LYS A CA 1
ATOM 1978 C C . LYS A 1 247 ? -5.419 -17.100 8.267 1.00 92.88 247 LYS A C 1
ATOM 1980 O O . LYS A 1 247 ? -4.560 -17.520 7.502 1.00 92.88 247 LYS A O 1
ATOM 1985 N N . ASN A 1 248 ? -5.872 -17.787 9.312 1.00 87.50 248 ASN A N 1
ATOM 1986 C CA . ASN A 1 248 ? -5.406 -19.125 9.687 1.00 87.50 248 ASN A CA 1
ATOM 1987 C C . ASN A 1 248 ? -3.896 -19.217 9.990 1.00 87.50 248 ASN A C 1
ATOM 1989 O O . ASN A 1 248 ? -3.358 -20.318 10.034 1.00 87.50 248 ASN A O 1
ATOM 1993 N N . SER A 1 249 ? -3.223 -18.086 10.225 1.00 92.06 249 SER A N 1
ATOM 1994 C CA . SER A 1 249 ? -1.829 -18.039 10.666 1.00 92.06 249 SER A CA 1
ATOM 1995 C C . SER A 1 249 ? -1.741 -17.619 12.132 1.00 92.06 249 SER A C 1
ATOM 1997 O O . SER A 1 249 ? -2.608 -16.906 12.642 1.00 92.06 249 SER A O 1
ATOM 1999 N N . LYS A 1 250 ? -0.678 -18.061 12.807 1.00 89.81 250 LYS A N 1
ATOM 2000 C CA . LYS A 1 250 ? -0.263 -17.536 14.118 1.00 89.81 250 LYS A CA 1
ATOM 2001 C C . LYS A 1 250 ? 0.868 -16.513 13.994 1.00 89.81 250 LYS A C 1
ATOM 2003 O O . LYS A 1 250 ? 1.125 -15.782 14.946 1.00 89.81 250 LYS A O 1
ATOM 2008 N N . ASP A 1 251 ? 1.505 -16.448 12.829 1.00 95.19 251 ASP A N 1
ATOM 2009 C CA . ASP A 1 251 ? 2.658 -15.596 12.583 1.00 95.19 251 ASP A CA 1
ATOM 2010 C C . ASP A 1 251 ? 2.206 -14.204 12.153 1.00 95.19 251 ASP A C 1
ATOM 2012 O O . ASP A 1 251 ? 1.443 -14.035 11.197 1.00 95.19 251 ASP A O 1
ATOM 2016 N N . VAL A 1 252 ? 2.690 -13.198 12.878 1.00 97.62 252 VAL A N 1
ATOM 2017 C CA . VAL A 1 252 ? 2.424 -11.792 12.587 1.00 97.62 252 VAL A CA 1
ATOM 2018 C C . VAL A 1 252 ? 3.411 -11.289 11.547 1.00 97.62 252 VAL A C 1
ATOM 2020 O O . VAL A 1 252 ? 4.625 -11.401 11.710 1.00 97.62 252 VAL A O 1
ATOM 2023 N N . ILE A 1 253 ? 2.882 -10.654 10.508 1.00 98.25 253 ILE A N 1
ATOM 2024 C CA . ILE A 1 253 ? 3.670 -9.891 9.548 1.00 98.25 253 ILE A CA 1
ATOM 2025 C C . ILE A 1 253 ? 3.804 -8.472 10.095 1.00 98.25 253 ILE A C 1
ATOM 2027 O O . ILE A 1 253 ? 2.835 -7.711 10.122 1.00 98.25 253 ILE A O 1
ATOM 2031 N N . PHE A 1 254 ? 4.993 -8.116 10.575 1.00 98.25 254 PHE A N 1
ATOM 2032 C CA . PHE A 1 254 ? 5.228 -6.795 11.151 1.00 98.25 254 PHE A CA 1
ATOM 2033 C C . PHE A 1 254 ? 5.133 -5.694 10.095 1.00 98.25 254 PHE A C 1
ATOM 2035 O O . PHE A 1 254 ? 5.706 -5.793 9.007 1.00 98.25 254 PHE A O 1
ATOM 2042 N N . LEU A 1 255 ? 4.421 -4.627 10.450 1.00 98.31 255 LEU A N 1
ATOM 2043 C CA . LEU A 1 255 ? 4.271 -3.441 9.619 1.00 98.31 255 LEU A CA 1
ATOM 2044 C C . LEU A 1 255 ? 5.266 -2.363 10.050 1.00 98.31 255 LEU A C 1
ATOM 2046 O O . LEU A 1 255 ? 5.838 -2.414 11.138 1.00 98.31 255 LEU A O 1
ATOM 2050 N N . GLU A 1 256 ? 5.472 -1.372 9.191 1.00 97.69 256 GLU A N 1
ATOM 2051 C CA . GLU A 1 256 ? 6.373 -0.263 9.475 1.00 97.69 256 GLU A CA 1
ATOM 2052 C C . GLU A 1 256 ? 5.834 0.610 10.616 1.00 97.69 256 GLU A C 1
ATOM 2054 O O . GLU A 1 256 ? 4.896 1.397 10.448 1.00 97.69 256 GLU A O 1
ATOM 2059 N N . THR A 1 257 ? 6.472 0.475 11.775 1.00 96.88 257 THR A N 1
ATOM 2060 C CA . THR A 1 257 ? 6.192 1.246 12.992 1.00 96.88 257 THR A CA 1
ATOM 2061 C C . THR A 1 257 ? 7.459 1.840 13.616 1.00 96.88 257 THR A C 1
ATOM 2063 O O . THR A 1 257 ? 7.427 2.375 14.719 1.00 96.88 257 THR A O 1
ATOM 2066 N N . SER A 1 258 ? 8.607 1.755 12.938 1.00 94.75 258 SER A N 1
ATOM 2067 C CA . SER A 1 258 ? 9.894 2.250 13.443 1.00 94.75 258 SER A CA 1
ATOM 2068 C C . SER A 1 258 ? 10.114 3.751 13.216 1.00 94.75 258 SER A C 1
ATOM 2070 O O . SER A 1 258 ? 11.085 4.317 13.720 1.00 94.75 258 SER A O 1
ATOM 2072 N N . ILE A 1 259 ? 9.216 4.413 12.480 1.00 93.50 259 ILE A N 1
ATOM 2073 C CA . ILE A 1 259 ? 9.267 5.857 12.232 1.00 93.50 259 ILE A CA 1
ATOM 2074 C C . ILE A 1 259 ? 8.891 6.614 13.518 1.00 93.50 259 ILE A C 1
ATOM 2076 O O . ILE A 1 259 ? 7.761 6.517 13.996 1.00 93.50 259 ILE A O 1
ATOM 2080 N N . ARG A 1 260 ? 9.831 7.410 14.055 1.00 89.62 260 ARG A N 1
ATOM 2081 C CA . ARG A 1 260 ? 9.689 8.133 15.338 1.00 89.62 260 ARG A CA 1
ATOM 2082 C C . ARG A 1 260 ? 8.444 9.018 15.403 1.00 89.62 260 ARG A C 1
ATOM 2084 O O . ARG A 1 260 ? 7.821 9.143 16.454 1.00 89.62 260 ARG A O 1
ATOM 2091 N N . ARG A 1 261 ? 8.090 9.645 14.282 1.00 91.69 261 ARG A N 1
ATOM 2092 C CA . ARG A 1 261 ? 6.844 10.396 14.110 1.00 91.69 261 ARG A CA 1
ATOM 2093 C C . ARG A 1 261 ? 5.969 9.655 13.115 1.00 91.69 261 ARG A C 1
ATOM 2095 O O . ARG A 1 261 ? 6.404 9.409 11.990 1.00 91.69 261 ARG A O 1
ATOM 2102 N N . PHE A 1 262 ? 4.742 9.329 13.521 1.00 93.56 262 PHE A N 1
ATOM 2103 C CA . PHE A 1 262 ? 3.771 8.724 12.615 1.00 93.56 262 PHE A CA 1
ATOM 2104 C C . PHE A 1 262 ? 3.686 9.560 11.338 1.00 93.56 262 PHE A C 1
ATOM 2106 O O . PHE A 1 262 ? 3.412 10.759 11.393 1.00 93.56 262 PHE A O 1
ATOM 2113 N N . THR A 1 263 ? 3.940 8.916 10.206 1.00 92.31 263 THR A N 1
ATOM 2114 C CA . THR A 1 263 ? 3.967 9.564 8.901 1.00 92.31 263 THR A CA 1
ATOM 2115 C C . THR A 1 263 ? 2.886 8.918 8.054 1.00 92.31 263 THR A C 1
ATOM 2117 O O . THR A 1 263 ? 2.990 7.739 7.704 1.00 92.31 263 THR A O 1
ATOM 2120 N N . GLN A 1 264 ? 1.825 9.671 7.759 1.00 87.88 264 GLN A N 1
ATOM 2121 C CA . GLN A 1 264 ? 0.750 9.193 6.894 1.00 87.88 264 GLN A CA 1
ATOM 2122 C C . GLN A 1 264 ? 1.322 8.806 5.526 1.00 87.88 264 GLN A C 1
ATOM 2124 O O . GLN A 1 264 ? 2.126 9.539 4.960 1.00 87.88 264 GLN A O 1
ATOM 2129 N N . GLY A 1 265 ? 0.906 7.653 5.001 1.00 86.00 265 GLY A N 1
ATOM 2130 C CA . GLY A 1 265 ? 1.441 7.128 3.743 1.00 86.00 265 GLY A CA 1
ATOM 2131 C C . GLY A 1 265 ? 2.782 6.405 3.884 1.00 86.00 265 GLY A C 1
ATOM 2132 O O . GLY A 1 265 ? 3.261 5.887 2.889 1.00 86.00 265 GLY A O 1
ATOM 2133 N N . SER A 1 266 ? 3.346 6.304 5.095 1.00 91.69 266 SER A N 1
ATOM 2134 C CA . SER A 1 266 ? 4.536 5.486 5.376 1.00 91.69 266 SER A CA 1
ATOM 2135 C C . SER A 1 266 ? 4.291 4.492 6.511 1.00 91.69 266 SER A C 1
ATOM 2137 O O . SER A 1 266 ? 4.454 3.286 6.332 1.00 91.69 266 SER A O 1
ATOM 2139 N N . SER A 1 267 ? 3.859 4.976 7.677 1.00 94.31 267 SER A N 1
ATOM 2140 C CA . SER A 1 267 ? 3.539 4.133 8.833 1.00 94.31 267 SER A CA 1
ATOM 2141 C C . SER A 1 267 ? 2.328 3.234 8.535 1.00 94.31 267 SER A C 1
ATOM 2143 O O . SER A 1 267 ? 1.380 3.678 7.885 1.00 94.31 267 SER A O 1
ATOM 2145 N N . LEU A 1 268 ? 2.345 1.980 9.012 1.00 95.62 268 LEU A N 1
ATOM 2146 C CA . LEU A 1 268 ? 1.298 0.941 8.857 1.00 95.62 268 LEU A CA 1
ATOM 2147 C C . LEU A 1 268 ? 0.977 0.440 7.443 1.00 95.62 268 LEU A C 1
ATOM 2149 O O . LEU A 1 268 ? 0.417 -0.643 7.296 1.00 95.62 268 LEU A O 1
ATOM 2153 N N . CYS A 1 269 ? 1.292 1.201 6.404 1.00 93.94 269 CYS A N 1
ATOM 2154 C CA . CYS A 1 269 ? 1.020 0.824 5.016 1.00 93.94 269 CYS A CA 1
ATOM 2155 C C . CYS A 1 269 ? 2.225 0.182 4.318 1.00 93.94 269 CYS A C 1
ATOM 2157 O O . CYS A 1 269 ? 2.152 -0.108 3.134 1.00 93.94 269 CYS A O 1
ATOM 2159 N N . HIS A 1 270 ? 3.285 -0.127 5.061 1.00 97.62 270 HIS A N 1
ATOM 2160 C CA . HIS A 1 270 ? 4.458 -0.849 4.578 1.00 97.62 270 HIS A CA 1
ATOM 2161 C C . HIS A 1 270 ? 4.798 -2.007 5.504 1.00 97.62 270 HIS A C 1
ATOM 2163 O O . HIS A 1 270 ? 4.373 -2.036 6.661 1.00 97.62 270 HIS A O 1
ATOM 2169 N N . LEU A 1 271 ? 5.605 -2.936 5.006 1.00 97.62 271 LEU A N 1
ATOM 2170 C CA . LEU A 1 271 ? 6.248 -3.948 5.834 1.00 97.62 271 LEU A CA 1
ATOM 2171 C C . LEU A 1 271 ? 7.354 -3.322 6.691 1.00 97.62 271 LEU A C 1
ATOM 2173 O O . LEU A 1 271 ? 7.956 -2.322 6.295 1.00 97.62 271 LEU A O 1
ATOM 2177 N N . ASP A 1 272 ? 7.651 -3.941 7.838 1.00 97.19 272 ASP A N 1
ATOM 2178 C CA . ASP A 1 272 ? 8.756 -3.537 8.715 1.00 97.19 272 ASP A CA 1
ATOM 2179 C C . ASP A 1 272 ? 10.060 -3.395 7.920 1.00 97.19 272 ASP A C 1
ATOM 2181 O O . ASP A 1 272 ? 10.563 -4.358 7.329 1.00 97.19 272 ASP A O 1
ATOM 2185 N N . TYR A 1 273 ? 10.614 -2.184 7.894 1.00 94.75 273 TYR A N 1
ATOM 2186 C CA . TYR A 1 273 ? 11.726 -1.852 7.015 1.00 94.75 273 TYR A CA 1
ATOM 2187 C C . TYR A 1 273 ? 12.968 -2.697 7.283 1.00 94.75 273 TYR A C 1
ATOM 2189 O O . TYR A 1 273 ? 13.563 -3.232 6.345 1.00 94.75 273 TYR A O 1
ATOM 2197 N N . ARG A 1 274 ? 13.362 -2.830 8.556 1.00 92.75 274 ARG A N 1
ATOM 2198 C CA . ARG A 1 274 ? 14.611 -3.503 8.947 1.00 92.75 274 ARG A CA 1
ATOM 2199 C C . ARG A 1 274 ? 14.576 -4.985 8.604 1.00 92.75 274 ARG A C 1
ATOM 2201 O O . ARG A 1 274 ? 15.538 -5.495 8.037 1.00 92.75 274 ARG A O 1
ATOM 2208 N N . SER A 1 275 ? 13.466 -5.651 8.909 1.00 92.62 275 SER A N 1
ATOM 2209 C CA . SER A 1 275 ? 13.291 -7.084 8.653 1.00 92.62 275 SER A CA 1
ATOM 2210 C C . SER A 1 275 ? 13.232 -7.390 7.154 1.00 92.62 275 SER A C 1
ATOM 2212 O O . SER A 1 275 ? 13.587 -8.488 6.739 1.00 92.62 275 SER A O 1
ATOM 2214 N N . ASN A 1 276 ? 12.849 -6.405 6.334 1.00 92.69 276 ASN A N 1
ATOM 2215 C CA . ASN A 1 276 ? 12.654 -6.583 4.899 1.00 92.69 276 ASN A CA 1
ATOM 2216 C C . ASN A 1 276 ? 13.759 -5.973 4.022 1.00 92.69 276 ASN A C 1
ATOM 2218 O O . ASN A 1 276 ? 13.628 -5.984 2.796 1.00 92.69 276 ASN A O 1
ATOM 2222 N N . LEU A 1 277 ? 14.860 -5.473 4.606 1.00 89.31 277 LEU A N 1
ATOM 2223 C CA . LEU A 1 277 ? 15.972 -4.866 3.859 1.00 89.31 277 LEU A CA 1
ATOM 2224 C C . LEU A 1 277 ? 16.512 -5.786 2.758 1.00 89.31 277 LEU A C 1
ATOM 2226 O O . LEU A 1 277 ? 16.560 -5.351 1.607 1.00 89.31 277 LEU A O 1
ATOM 2230 N N . ASN A 1 278 ? 16.823 -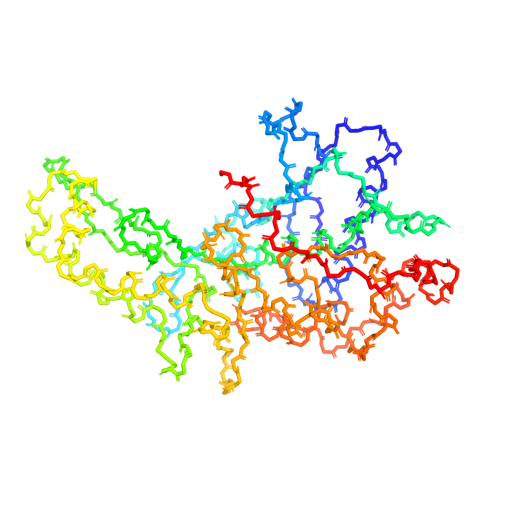7.031 3.133 1.00 86.69 278 ASN A N 1
ATOM 2231 C CA . ASN A 1 278 ? 17.375 -8.096 2.290 1.00 86.69 278 ASN A CA 1
ATOM 2232 C C . ASN A 1 278 ? 16.441 -9.317 2.288 1.00 86.69 278 ASN A C 1
ATOM 2234 O O . ASN A 1 278 ? 16.865 -10.449 2.509 1.00 86.69 278 ASN A O 1
ATOM 2238 N N . SER A 1 279 ? 15.145 -9.073 2.110 1.00 90.44 279 SER A N 1
ATOM 2239 C CA . SER A 1 279 ? 14.125 -10.124 2.053 1.00 90.44 279 SER A CA 1
ATOM 2240 C C . SER A 1 279 ? 13.505 -10.197 0.661 1.00 90.44 279 SER A C 1
ATOM 2242 O O . SER A 1 279 ? 13.555 -9.203 -0.060 1.00 90.44 279 SER A O 1
ATOM 2244 N N . PRO A 1 280 ? 12.829 -11.295 0.295 1.00 90.12 280 PRO A N 1
ATOM 2245 C CA . PRO A 1 280 ? 12.050 -11.356 -0.941 1.00 90.12 280 PRO A CA 1
ATOM 2246 C C . PRO A 1 280 ? 10.859 -10.393 -1.006 1.00 90.12 280 PRO A C 1
ATOM 2248 O O . PRO A 1 280 ? 10.289 -10.234 -2.076 1.00 90.12 280 PRO A O 1
ATOM 2251 N N . ASP A 1 281 ? 10.496 -9.751 0.105 1.00 92.56 281 ASP A N 1
ATOM 2252 C CA . ASP A 1 281 ? 9.398 -8.789 0.220 1.00 92.56 281 ASP A CA 1
ATOM 2253 C C . ASP A 1 281 ? 9.881 -7.321 0.169 1.00 92.56 281 ASP A C 1
ATOM 2255 O O . ASP A 1 281 ? 9.148 -6.395 0.527 1.00 92.56 281 ASP A O 1
ATOM 2259 N N . PHE A 1 282 ? 11.121 -7.075 -0.278 1.00 92.06 282 PHE A N 1
ATOM 2260 C CA . PHE A 1 282 ? 11.751 -5.748 -0.247 1.00 92.06 282 PHE A CA 1
ATOM 2261 C C . PHE A 1 282 ? 10.968 -4.651 -0.989 1.00 92.06 282 PHE A C 1
ATOM 2263 O O . PHE A 1 282 ? 11.225 -3.468 -0.756 1.00 92.06 282 PHE A O 1
ATOM 2270 N N . VAL A 1 283 ? 10.052 -5.014 -1.893 1.00 94.25 283 VAL A N 1
ATOM 2271 C CA . VAL A 1 283 ? 9.281 -4.056 -2.695 1.00 94.25 283 VAL A CA 1
ATOM 2272 C C . VAL A 1 283 ? 8.312 -3.227 -1.853 1.00 94.25 283 VAL A C 1
ATOM 2274 O O . VAL A 1 283 ? 8.078 -2.080 -2.200 1.00 94.25 283 VAL A O 1
ATOM 2277 N N . MET A 1 284 ? 7.815 -3.731 -0.718 1.00 96.25 284 MET A N 1
ATOM 2278 C CA . MET A 1 284 ? 6.840 -3.021 0.134 1.00 96.25 284 MET A CA 1
ATOM 2279 C C . MET A 1 284 ? 7.460 -2.375 1.376 1.00 96.25 284 MET A C 1
ATOM 2281 O O . MET A 1 284 ? 6.865 -2.336 2.453 1.00 96.25 284 MET A O 1
ATOM 2285 N N . LYS A 1 285 ? 8.674 -1.844 1.224 1.00 94.75 285 LYS A N 1
ATOM 2286 C CA . LYS A 1 285 ? 9.329 -0.977 2.210 1.00 94.75 285 LYS A CA 1
ATOM 2287 C C . LYS A 1 285 ? 8.970 0.486 1.958 1.00 94.75 285 LYS A C 1
ATOM 2289 O O . LYS A 1 285 ? 8.935 0.903 0.809 1.00 94.75 285 LYS A O 1
ATOM 2294 N N . TYR A 1 286 ? 8.861 1.288 3.018 1.00 92.88 286 TYR A N 1
ATOM 2295 C CA . TYR A 1 286 ? 8.567 2.728 2.896 1.00 92.88 286 TYR A CA 1
ATOM 2296 C C . TYR A 1 286 ? 9.705 3.562 2.268 1.00 92.88 286 TYR A C 1
ATOM 2298 O O . TYR A 1 286 ? 9.508 4.715 1.896 1.00 92.88 286 TYR A O 1
ATOM 2306 N N . LYS A 1 287 ? 10.918 3.001 2.176 1.00 90.38 287 LYS A N 1
ATOM 2307 C CA . LYS A 1 287 ? 12.086 3.619 1.534 1.00 90.38 287 LYS A CA 1
ATOM 2308 C C . LYS A 1 287 ? 12.617 2.718 0.429 1.00 90.38 287 LYS A C 1
ATOM 2310 O O . LYS A 1 287 ? 12.983 1.565 0.684 1.00 90.38 287 LYS A O 1
ATOM 2315 N N . SER A 1 288 ? 12.740 3.279 -0.772 1.00 84.88 288 SER A N 1
ATOM 2316 C CA . SER A 1 288 ? 13.462 2.631 -1.865 1.00 84.88 288 SER A CA 1
ATOM 2317 C C . SER A 1 288 ? 14.970 2.749 -1.645 1.00 84.88 288 SER A C 1
ATOM 2319 O O . SER A 1 288 ? 15.492 3.835 -1.409 1.00 84.88 288 SER A O 1
ATOM 2321 N N . GLY A 1 289 ? 15.674 1.621 -1.744 1.00 80.12 289 GLY A N 1
ATOM 2322 C CA . GLY A 1 289 ? 17.138 1.571 -1.717 1.00 80.12 289 GLY A CA 1
ATOM 2323 C C . GLY A 1 289 ? 17.757 1.622 -3.120 1.00 80.12 289 GLY A C 1
ATOM 2324 O O . GLY A 1 289 ? 17.041 1.389 -4.105 1.00 80.12 289 GLY A O 1
ATOM 2325 N N . PRO A 1 290 ? 19.077 1.868 -3.218 1.00 81.88 290 PRO A N 1
ATOM 2326 C CA . PRO A 1 290 ? 19.808 1.854 -4.484 1.00 81.88 290 PRO A CA 1
ATOM 2327 C C . PRO A 1 290 ? 19.789 0.466 -5.138 1.00 81.88 290 PRO A C 1
ATOM 2329 O O . PRO A 1 290 ? 19.452 -0.530 -4.497 1.00 81.88 290 PRO A O 1
ATOM 2332 N N . GLY A 1 291 ? 20.173 0.409 -6.412 1.00 87.12 291 GLY A N 1
ATOM 2333 C CA . GLY A 1 291 ? 20.297 -0.840 -7.161 1.00 87.12 291 GLY A CA 1
ATOM 2334 C C . GLY A 1 291 ? 19.001 -1.284 -7.840 1.00 87.12 291 GLY A C 1
ATOM 2335 O O . GLY A 1 291 ? 17.890 -0.924 -7.426 1.00 87.12 291 GLY A O 1
ATOM 2336 N N . SER A 1 292 ? 19.172 -2.067 -8.904 1.00 90.38 292 SER A N 1
ATOM 2337 C CA . SER A 1 292 ? 18.080 -2.605 -9.707 1.00 90.38 292 SER A CA 1
ATOM 2338 C C . SER A 1 292 ? 17.357 -3.718 -8.962 1.00 90.38 292 SER A C 1
ATOM 2340 O O . SER A 1 292 ? 17.870 -4.278 -7.983 1.00 90.38 292 SER A O 1
ATOM 2342 N N . ILE A 1 293 ? 16.165 -4.070 -9.435 1.00 90.50 293 ILE A N 1
ATOM 2343 C CA . ILE A 1 293 ? 15.436 -5.212 -8.890 1.00 90.50 293 ILE A CA 1
ATOM 2344 C C . ILE A 1 293 ? 16.255 -6.511 -9.019 1.00 90.50 293 ILE A C 1
ATOM 2346 O O . ILE A 1 293 ? 16.296 -7.292 -8.073 1.00 90.50 293 ILE A O 1
ATOM 2350 N N . GLN A 1 294 ? 16.996 -6.704 -10.119 1.00 88.62 294 GLN A N 1
ATOM 2351 C CA . GLN A 1 294 ? 17.876 -7.862 -10.337 1.00 88.62 294 GLN A CA 1
ATOM 2352 C C . GLN A 1 294 ? 19.025 -7.906 -9.331 1.00 88.62 294 GLN A C 1
ATOM 2354 O O . GLN A 1 294 ? 19.257 -8.952 -8.733 1.00 88.62 294 GLN A O 1
ATOM 2359 N N . SER A 1 295 ? 19.708 -6.776 -9.100 1.00 87.19 295 SER A N 1
ATOM 2360 C CA . SER A 1 295 ? 20.807 -6.694 -8.121 1.00 87.19 295 SER A CA 1
ATOM 2361 C C . SER A 1 295 ? 20.330 -7.053 -6.713 1.00 87.19 295 SER A C 1
ATOM 2363 O O . SER A 1 295 ? 21.016 -7.737 -5.962 1.00 87.19 295 SER A O 1
ATOM 2365 N N . LYS A 1 296 ? 19.116 -6.628 -6.344 1.00 89.31 296 LYS A N 1
ATOM 2366 C CA . LYS A 1 296 ? 18.517 -6.978 -5.048 1.00 89.31 296 LYS A CA 1
ATOM 2367 C C . LYS A 1 296 ? 18.165 -8.462 -4.980 1.00 89.31 296 LYS A C 1
ATOM 2369 O O . LYS A 1 296 ? 18.425 -9.114 -3.973 1.00 89.31 296 LYS A O 1
ATOM 2374 N N . LEU A 1 297 ? 17.595 -8.997 -6.057 1.00 89.94 297 LEU A N 1
ATOM 2375 C CA . LEU A 1 297 ? 17.188 -10.394 -6.160 1.00 89.94 297 LEU A CA 1
ATOM 2376 C C . LEU A 1 297 ? 18.378 -11.366 -6.135 1.00 89.94 297 LEU A C 1
ATOM 2378 O O . LEU A 1 297 ? 18.266 -12.421 -5.518 1.00 89.94 297 LEU A O 1
ATOM 2382 N N . SER A 1 298 ? 19.524 -11.010 -6.720 1.00 87.56 298 SER A N 1
ATOM 2383 C CA . SER A 1 298 ? 20.729 -11.856 -6.713 1.00 87.56 298 SER A CA 1
ATOM 2384 C C . SER A 1 298 ? 21.371 -12.007 -5.327 1.00 87.56 298 SER A C 1
ATOM 2386 O O . SER A 1 298 ? 22.153 -12.930 -5.104 1.00 87.56 298 SER A O 1
ATOM 2388 N N . LYS A 1 299 ? 21.022 -11.128 -4.378 1.00 87.75 299 LYS A N 1
ATOM 2389 C CA . LYS A 1 299 ? 21.587 -11.076 -3.018 1.00 87.75 299 LYS A CA 1
ATOM 2390 C C . LYS A 1 299 ? 20.740 -11.762 -1.960 1.00 87.75 299 LYS A C 1
ATOM 2392 O O . LYS A 1 299 ? 21.131 -11.808 -0.794 1.00 87.75 299 LYS A O 1
ATOM 2397 N N . ILE A 1 300 ? 19.571 -12.258 -2.338 1.00 88.69 300 ILE A N 1
ATOM 2398 C CA . ILE A 1 300 ? 18.627 -12.873 -1.413 1.00 88.69 300 ILE A CA 1
ATOM 2399 C C . ILE A 1 300 ? 18.314 -14.296 -1.849 1.00 88.69 300 ILE A C 1
ATOM 2401 O O . ILE A 1 300 ? 18.419 -14.657 -3.020 1.00 88.69 300 ILE A O 1
ATOM 2405 N N . LYS A 1 301 ? 17.856 -15.113 -0.900 1.00 88.88 301 LYS A N 1
ATOM 2406 C CA . LYS A 1 301 ? 17.284 -16.413 -1.236 1.00 88.88 301 LYS A CA 1
ATOM 2407 C C . LYS A 1 301 ? 15.982 -16.193 -2.004 1.00 88.88 301 LYS A C 1
ATOM 2409 O O . LYS A 1 301 ? 14.982 -15.767 -1.426 1.00 88.88 301 LYS A O 1
ATOM 2414 N N . LEU A 1 302 ? 16.008 -16.474 -3.304 1.00 86.44 302 LEU A N 1
ATOM 2415 C CA . LEU A 1 302 ? 14.830 -16.367 -4.156 1.00 86.44 302 LEU A CA 1
ATOM 2416 C C . LEU A 1 302 ? 13.730 -17.317 -3.688 1.00 86.44 302 LEU A C 1
ATOM 2418 O O . LEU A 1 302 ? 13.982 -18.426 -3.215 1.00 86.44 302 LEU A O 1
ATOM 2422 N N . ASN A 1 303 ? 12.494 -16.876 -3.877 1.00 88.25 303 ASN A N 1
ATOM 2423 C CA . ASN A 1 303 ? 11.331 -17.742 -3.839 1.00 88.25 303 ASN A CA 1
ATOM 2424 C C . ASN A 1 303 ? 10.653 -17.693 -5.216 1.00 88.25 303 ASN A C 1
ATOM 2426 O O . ASN A 1 303 ? 10.897 -16.771 -5.995 1.00 88.25 303 ASN A O 1
ATOM 2430 N N . LYS A 1 304 ? 9.791 -18.667 -5.517 1.00 89.94 304 LYS A N 1
ATOM 2431 C CA . LYS A 1 304 ? 9.169 -18.792 -6.847 1.00 89.94 304 LYS A CA 1
ATOM 2432 C C . LYS A 1 304 ? 8.295 -17.595 -7.263 1.00 89.94 304 LYS A C 1
ATOM 2434 O O . LYS A 1 304 ? 7.981 -17.462 -8.436 1.00 89.94 304 LYS A O 1
ATOM 2439 N N . TYR A 1 305 ? 7.936 -16.721 -6.326 1.00 92.38 305 TYR A N 1
ATOM 2440 C CA . TYR A 1 305 ? 7.110 -15.535 -6.544 1.00 92.38 305 TYR A CA 1
ATOM 2441 C C . TYR A 1 305 ? 7.874 -14.212 -6.427 1.00 92.38 305 TYR A C 1
ATOM 2443 O O . TYR A 1 305 ? 7.277 -13.148 -6.599 1.00 92.38 305 TYR A O 1
ATOM 2451 N N . SER A 1 306 ? 9.179 -14.253 -6.122 1.00 89.44 306 SER A N 1
ATOM 2452 C CA . SER A 1 306 ? 10.036 -13.064 -6.107 1.00 89.44 306 SER A CA 1
ATOM 2453 C C . SER A 1 306 ? 9.783 -12.202 -7.358 1.00 89.44 306 SER A C 1
ATOM 2455 O O . SER A 1 306 ? 9.650 -12.769 -8.438 1.00 89.44 306 SER A O 1
ATOM 2457 N N . PRO A 1 307 ? 9.722 -10.860 -7.264 1.00 90.38 307 PRO A N 1
ATOM 2458 C CA . PRO A 1 307 ? 9.972 -10.009 -6.093 1.00 90.38 307 PRO A CA 1
ATOM 2459 C C . PRO A 1 307 ? 8.749 -9.815 -5.172 1.00 90.38 307 PRO A C 1
ATOM 2461 O O . PRO A 1 307 ? 8.772 -8.945 -4.305 1.00 90.38 307 PRO A O 1
ATOM 2464 N N . ILE A 1 308 ? 7.668 -10.580 -5.361 1.00 94.62 308 ILE A N 1
ATOM 2465 C CA . ILE A 1 308 ? 6.518 -10.600 -4.451 1.00 94.62 308 ILE A CA 1
ATOM 2466 C C . ILE A 1 308 ? 6.755 -11.723 -3.442 1.00 94.62 308 ILE A C 1
ATOM 2468 O O . ILE A 1 308 ? 6.487 -12.892 -3.706 1.00 94.62 308 ILE A O 1
ATOM 2472 N N . GLY A 1 309 ? 7.371 -11.383 -2.315 1.00 94.25 309 GLY A N 1
ATOM 2473 C CA . GLY A 1 309 ? 7.788 -12.367 -1.325 1.00 94.25 309 GLY A CA 1
ATOM 2474 C C . GLY A 1 309 ? 6.644 -13.034 -0.544 1.00 94.25 309 GLY A C 1
ATOM 2475 O O . GLY A 1 309 ? 5.466 -12.701 -0.712 1.00 94.25 309 GLY A O 1
ATOM 2476 N N . PRO A 1 310 ? 6.982 -14.000 0.330 1.00 95.06 310 PRO A N 1
ATOM 2477 C CA . PRO A 1 310 ? 6.004 -14.774 1.092 1.00 95.06 310 PRO A CA 1
ATOM 2478 C C . PRO A 1 310 ? 5.070 -13.936 1.973 1.00 95.06 310 PRO A C 1
ATOM 2480 O O . PRO A 1 310 ? 3.898 -14.289 2.111 1.00 95.06 310 PRO A O 1
ATOM 2483 N N . GLN A 1 311 ? 5.546 -12.831 2.558 1.00 96.44 311 GLN A N 1
ATOM 2484 C CA . GLN A 1 311 ? 4.689 -11.982 3.393 1.00 96.44 311 GLN A CA 1
ATOM 2485 C C . GLN A 1 311 ? 3.645 -11.263 2.537 1.00 96.44 311 GLN A C 1
ATOM 2487 O O . GLN A 1 311 ? 2.467 -11.231 2.893 1.00 96.44 311 GLN A O 1
ATOM 2492 N N . LEU A 1 312 ? 4.045 -10.733 1.379 1.00 97.00 312 LEU A N 1
ATOM 2493 C CA . LEU A 1 312 ? 3.120 -10.077 0.457 1.00 97.00 312 LEU A CA 1
ATOM 2494 C C . LEU A 1 312 ? 2.098 -11.042 -0.126 1.00 97.00 312 LEU A C 1
ATOM 2496 O O . LEU A 1 312 ? 0.920 -10.698 -0.197 1.00 97.00 312 LEU A O 1
ATOM 2500 N N . ILE A 1 313 ? 2.515 -12.258 -0.472 1.00 96.62 313 ILE A N 1
ATOM 2501 C CA . ILE A 1 313 ? 1.603 -13.331 -0.886 1.00 96.62 313 ILE A CA 1
ATOM 2502 C C . ILE A 1 313 ? 0.575 -13.597 0.203 1.00 96.62 313 ILE A C 1
ATOM 2504 O O . ILE A 1 313 ? -0.621 -13.535 -0.066 1.00 96.62 313 ILE A O 1
ATOM 2508 N N . SER A 1 314 ? 1.029 -13.811 1.439 1.00 97.31 314 SER A N 1
ATOM 2509 C CA . SER A 1 314 ? 0.138 -14.112 2.557 1.00 97.31 314 SER A CA 1
ATOM 2510 C C . SER A 1 314 ? -0.882 -12.992 2.809 1.00 97.31 314 SER A C 1
ATOM 2512 O O . SER A 1 314 ? -2.059 -13.263 3.075 1.00 97.31 314 SER A O 1
ATOM 2514 N N . ILE A 1 315 ? -0.472 -11.728 2.663 1.00 98.12 315 ILE A N 1
ATOM 2515 C CA . ILE A 1 315 ? -1.375 -10.573 2.743 1.00 98.12 315 ILE A CA 1
ATOM 2516 C C . ILE A 1 315 ? -2.390 -10.597 1.595 1.00 98.12 315 ILE A C 1
ATOM 2518 O O . ILE A 1 315 ? -3.593 -10.493 1.842 1.00 98.12 315 ILE A O 1
ATOM 2522 N N . LEU A 1 316 ? -1.940 -10.752 0.348 1.00 97.81 316 LEU A N 1
ATOM 2523 C CA . LEU A 1 316 ? -2.808 -10.753 -0.833 1.00 97.81 316 LEU A CA 1
ATOM 2524 C C . LEU A 1 316 ? -3.820 -11.913 -0.803 1.00 97.81 316 LEU A C 1
ATOM 2526 O O . LEU A 1 316 ? -5.005 -11.695 -1.071 1.00 97.81 316 LEU A O 1
ATOM 2530 N N . GLU A 1 317 ? -3.398 -13.111 -0.398 1.00 97.06 317 GLU A N 1
ATOM 2531 C CA . GLU A 1 317 ? -4.278 -14.265 -0.161 1.00 97.06 317 GLU A CA 1
ATOM 2532 C C . GLU A 1 317 ? -5.295 -13.980 0.938 1.00 97.06 317 GLU A C 1
ATOM 2534 O O . GLU A 1 317 ? -6.492 -14.227 0.772 1.00 97.06 317 GLU A O 1
ATOM 2539 N N . THR A 1 318 ? -4.844 -13.392 2.049 1.00 97.56 318 THR A N 1
ATOM 2540 C CA . THR A 1 318 ? -5.722 -13.031 3.167 1.00 97.56 318 THR A CA 1
ATOM 2541 C C . THR A 1 318 ? -6.805 -12.041 2.735 1.00 97.56 318 THR A C 1
ATOM 2543 O O . THR A 1 318 ? -7.971 -12.187 3.132 1.00 97.56 318 THR A O 1
ATOM 2546 N N . LEU A 1 319 ? -6.456 -11.067 1.888 1.00 96.69 319 LEU A N 1
ATOM 2547 C CA . LEU A 1 319 ? -7.407 -10.123 1.296 1.00 96.69 319 LEU A CA 1
ATOM 2548 C C . LEU A 1 319 ? -8.404 -10.816 0.352 1.00 96.69 319 LEU A C 1
ATOM 2550 O O . LEU A 1 319 ? -9.569 -10.416 0.306 1.00 96.69 319 LEU A O 1
ATOM 2554 N N . GLY A 1 320 ? -7.981 -11.878 -0.337 1.00 96.00 320 GLY A N 1
ATOM 2555 C CA . GLY A 1 320 ? -8.837 -12.731 -1.165 1.00 96.00 320 GLY A CA 1
ATOM 2556 C C . GLY A 1 320 ? -8.378 -12.899 -2.613 1.00 96.00 320 GLY A C 1
ATOM 2557 O O . GLY A 1 320 ? -9.172 -13.353 -3.439 1.00 96.00 320 GLY A O 1
ATOM 2558 N N . TYR A 1 321 ? -7.141 -12.525 -2.949 1.00 97.25 321 TYR A N 1
ATOM 2559 C CA . TYR A 1 321 ? -6.561 -12.859 -4.248 1.00 97.25 321 TYR A CA 1
ATOM 2560 C C . TYR A 1 321 ? -6.196 -14.343 -4.307 1.00 97.25 321 TYR A C 1
ATOM 2562 O O . TYR A 1 321 ? -5.706 -14.912 -3.336 1.00 97.25 321 TYR A O 1
ATOM 2570 N N . LYS A 1 322 ? -6.413 -14.965 -5.467 1.00 97.12 322 LYS A N 1
ATOM 2571 C CA . LYS A 1 322 ? -5.932 -16.319 -5.743 1.00 97.12 322 LYS A CA 1
ATOM 2572 C C . LYS A 1 322 ? -4.496 -16.235 -6.257 1.00 97.12 322 LYS A C 1
ATOM 2574 O O . LYS A 1 322 ? -4.234 -15.494 -7.204 1.00 97.12 322 LYS A O 1
ATOM 2579 N N . ILE A 1 323 ? -3.588 -16.985 -5.647 1.00 97.00 323 ILE A N 1
ATOM 2580 C CA . ILE A 1 323 ? -2.178 -17.031 -6.044 1.00 97.00 323 ILE A CA 1
ATOM 2581 C C . ILE A 1 323 ? -1.964 -18.182 -7.018 1.00 97.00 323 ILE A C 1
ATOM 2583 O O . ILE A 1 323 ? -2.504 -19.274 -6.840 1.00 97.00 323 ILE A O 1
ATOM 2587 N N . ASN A 1 324 ? -1.196 -17.918 -8.071 1.00 96.75 324 ASN A N 1
ATOM 2588 C CA . ASN A 1 324 ? -0.831 -18.914 -9.064 1.00 96.75 324 ASN A CA 1
ATOM 2589 C C . ASN A 1 324 ? 0.113 -19.948 -8.426 1.00 96.75 324 ASN A C 1
ATOM 2591 O O . ASN A 1 324 ? 1.224 -19.584 -8.067 1.00 96.75 324 ASN A O 1
ATOM 2595 N N . PRO A 1 325 ? -0.238 -21.238 -8.314 1.00 95.81 325 PRO A N 1
ATOM 2596 C CA . PRO A 1 325 ? 0.642 -22.217 -7.674 1.00 95.81 325 PRO A CA 1
ATOM 2597 C C . PRO A 1 325 ? 1.956 -22.447 -8.439 1.00 95.81 325 PRO A C 1
ATOM 2599 O O . PRO A 1 325 ? 2.942 -22.870 -7.828 1.00 95.81 325 PRO A O 1
ATOM 2602 N N . ASN A 1 326 ? 1.983 -22.153 -9.743 1.00 95.44 326 ASN A N 1
ATOM 2603 C CA . ASN A 1 326 ? 3.093 -22.434 -10.651 1.00 95.44 326 ASN A CA 1
ATOM 2604 C C . ASN A 1 326 ? 3.472 -21.170 -11.448 1.00 95.44 326 ASN A C 1
ATOM 2606 O O . ASN A 1 326 ? 3.178 -21.073 -12.643 1.00 95.44 326 ASN A O 1
ATOM 2610 N N . PRO A 1 327 ? 4.080 -20.163 -10.796 1.00 95.94 327 PRO A N 1
ATOM 2611 C CA . PRO A 1 327 ? 4.599 -18.988 -11.488 1.00 95.94 327 PRO A CA 1
ATOM 2612 C C . PRO A 1 327 ? 5.727 -19.381 -12.450 1.00 95.94 327 PRO A C 1
ATOM 2614 O O . PRO A 1 327 ? 6.564 -20.227 -12.131 1.00 95.94 327 PRO A O 1
ATOM 2617 N N . ARG A 1 328 ? 5.776 -18.731 -13.616 1.00 94.94 328 ARG A N 1
ATOM 2618 C CA . ARG A 1 328 ? 6.912 -18.818 -14.545 1.00 94.94 328 ARG A CA 1
ATOM 2619 C C . ARG A 1 328 ? 8.188 -18.284 -13.887 1.00 94.94 328 ARG A C 1
ATOM 2621 O O . ARG A 1 328 ? 8.088 -17.373 -13.054 1.00 94.94 328 ARG A O 1
ATOM 2628 N N . PRO A 1 329 ? 9.373 -18.804 -14.250 1.00 92.25 329 PRO A N 1
ATOM 2629 C CA . PRO A 1 329 ? 10.639 -18.333 -13.705 1.00 92.25 329 PRO A CA 1
ATOM 2630 C C . PRO A 1 329 ? 10.921 -16.879 -14.107 1.00 92.25 329 PRO A C 1
ATOM 2632 O O . PRO A 1 329 ? 10.533 -16.415 -15.178 1.00 92.25 329 PRO A O 1
ATOM 2635 N N . LEU A 1 330 ? 11.661 -16.158 -13.258 1.00 90.06 330 LEU A N 1
ATOM 2636 C CA . LEU A 1 330 ? 11.985 -14.744 -13.487 1.00 90.06 330 LEU A CA 1
ATOM 2637 C C . LEU A 1 330 ? 12.771 -14.491 -14.775 1.00 90.06 330 LEU A C 1
ATOM 2639 O O . LEU A 1 330 ? 12.625 -13.423 -15.364 1.00 90.06 330 LEU A O 1
ATOM 2643 N N . SER A 1 331 ? 13.546 -15.474 -15.233 1.00 89.31 331 SER A N 1
ATOM 2644 C CA . SER A 1 331 ? 14.281 -15.423 -16.499 1.00 89.31 331 SER A CA 1
ATOM 2645 C C . SER A 1 331 ? 13.393 -15.218 -17.725 1.00 89.31 331 SER A C 1
ATOM 2647 O O . SER A 1 331 ? 13.870 -14.709 -18.731 1.00 89.31 331 SER A O 1
ATOM 2649 N N . GLU A 1 332 ? 12.114 -15.594 -17.650 1.00 91.56 332 GLU A N 1
ATOM 2650 C CA . GLU A 1 332 ? 11.144 -15.399 -18.735 1.00 91.56 332 GLU A CA 1
ATOM 2651 C C . GLU A 1 332 ? 10.420 -14.047 -18.661 1.00 91.56 332 GLU A C 1
ATOM 2653 O O . GLU A 1 332 ? 9.756 -13.651 -19.616 1.00 91.56 332 GLU A O 1
ATOM 2658 N N . LEU A 1 333 ? 10.504 -13.350 -17.524 1.00 91.12 333 LEU A N 1
ATOM 2659 C CA . LEU A 1 333 ? 9.700 -12.156 -17.233 1.00 91.12 333 LEU A CA 1
ATOM 2660 C C . LEU A 1 333 ? 10.536 -10.883 -17.151 1.00 91.12 333 LEU A C 1
ATOM 2662 O O . LEU A 1 333 ? 10.055 -9.803 -17.486 1.00 91.12 333 LEU A O 1
ATOM 2666 N N . LEU A 1 334 ? 11.770 -10.995 -16.662 1.00 89.81 334 LEU A N 1
ATOM 2667 C CA . LEU A 1 334 ? 12.673 -9.869 -16.489 1.00 89.81 334 LEU A CA 1
ATOM 2668 C C . LEU A 1 334 ? 13.650 -9.792 -17.665 1.00 89.81 334 LEU A C 1
ATOM 2670 O O . LEU A 1 334 ? 14.454 -10.710 -17.852 1.00 89.81 334 LEU A O 1
ATOM 2674 N N . PRO A 1 335 ? 13.657 -8.677 -18.417 1.00 84.00 335 PRO A N 1
ATOM 2675 C CA . PRO A 1 335 ? 14.701 -8.419 -19.395 1.00 84.00 335 PRO A CA 1
ATOM 2676 C C . PRO A 1 335 ? 16.087 -8.498 -18.753 1.00 84.00 335 PRO A C 1
ATOM 2678 O O . PRO A 1 335 ? 16.294 -8.040 -17.627 1.00 84.00 335 PRO A O 1
ATOM 2681 N N . HIS A 1 336 ? 17.036 -9.063 -19.497 1.00 78.94 336 HIS A N 1
ATOM 2682 C CA . HIS A 1 336 ? 18.442 -9.179 -19.104 1.00 78.94 336 HIS A CA 1
ATOM 2683 C C . HIS A 1 336 ? 18.704 -9.933 -17.786 1.00 78.94 336 HIS A C 1
ATOM 2685 O O . HIS A 1 336 ? 19.741 -9.722 -17.155 1.00 78.94 336 HIS A O 1
ATOM 2691 N N . TRP A 1 337 ? 17.798 -10.821 -17.370 1.00 76.62 337 TRP A N 1
ATOM 2692 C CA . TRP A 1 337 ? 18.020 -11.698 -16.221 1.00 76.62 337 TRP A CA 1
ATOM 2693 C C . TRP A 1 337 ? 19.295 -12.544 -16.384 1.00 76.62 337 TRP A C 1
ATOM 2695 O O . TRP A 1 337 ? 19.499 -13.163 -17.428 1.00 76.62 337 TRP A O 1
ATOM 2705 N N . GLY A 1 338 ? 20.155 -12.581 -15.361 1.00 67.94 338 GLY A N 1
ATOM 2706 C CA . GLY A 1 338 ? 21.435 -13.294 -15.391 1.00 67.94 338 GLY A CA 1
ATOM 2707 C C . GLY A 1 338 ? 22.570 -12.516 -16.067 1.00 67.94 338 GLY A C 1
ATOM 2708 O O . GLY A 1 338 ? 23.688 -13.029 -16.184 1.00 67.94 338 GLY A O 1
ATOM 2709 N N . ASN A 1 339 ? 22.326 -11.282 -16.523 1.00 74.94 339 ASN A N 1
ATOM 2710 C CA . ASN A 1 339 ? 23.373 -10.428 -17.068 1.00 74.94 339 ASN A CA 1
ATOM 2711 C C . ASN A 1 339 ? 24.197 -9.806 -15.934 1.00 74.94 339 ASN A C 1
ATOM 2713 O O . ASN A 1 339 ? 23.900 -8.710 -15.450 1.00 74.94 339 ASN A O 1
ATOM 2717 N N . LYS A 1 340 ? 25.304 -10.473 -15.585 1.00 64.88 340 LYS A 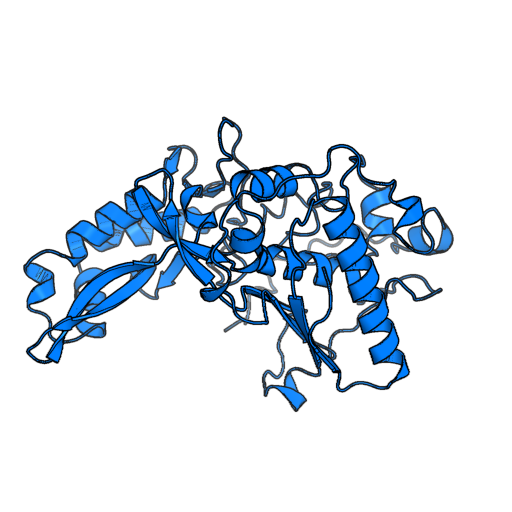N 1
ATOM 2718 C CA . LYS A 1 340 ? 26.233 -10.041 -14.528 1.00 64.88 340 LYS A CA 1
ATOM 2719 C C . LYS A 1 340 ? 26.658 -8.574 -14.640 1.00 64.88 340 LYS A C 1
ATOM 2721 O O . LYS A 1 340 ? 26.846 -7.935 -13.618 1.00 64.88 340 LYS A O 1
ATOM 2726 N N . ARG A 1 341 ? 26.770 -8.013 -15.852 1.00 63.59 341 ARG A N 1
ATOM 2727 C CA . ARG A 1 341 ? 27.200 -6.618 -16.077 1.00 63.59 341 ARG A CA 1
ATOM 2728 C C . ARG A 1 341 ? 26.154 -5.587 -15.636 1.00 63.59 341 ARG A C 1
ATOM 2730 O O . ARG A 1 341 ? 26.510 -4.472 -15.265 1.00 63.59 341 ARG A O 1
ATOM 2737 N N . LEU A 1 342 ? 24.873 -5.955 -15.697 1.00 64.88 342 LEU A N 1
ATOM 2738 C CA . LEU A 1 342 ? 23.749 -5.143 -15.216 1.00 64.88 342 LEU A CA 1
ATOM 2739 C C . LEU A 1 342 ? 23.432 -5.411 -13.737 1.00 64.88 342 LEU A C 1
ATOM 2741 O O . LEU A 1 342 ? 22.803 -4.581 -13.085 1.00 64.88 342 LEU A O 1
ATOM 2745 N N . GLU A 1 343 ? 23.907 -6.539 -13.208 1.00 58.91 343 GLU A N 1
ATOM 2746 C CA . GLU A 1 343 ? 23.742 -6.967 -11.815 1.00 58.91 343 GLU A CA 1
ATOM 2747 C C . GLU A 1 343 ? 24.893 -6.515 -10.894 1.00 58.91 343 GLU A C 1
ATOM 2749 O O . GLU A 1 343 ? 24.683 -6.377 -9.693 1.00 58.91 343 GLU A O 1
ATOM 2754 N N . SER A 1 344 ? 26.103 -6.274 -11.419 1.00 51.06 344 SER A N 1
ATOM 2755 C CA . SER A 1 344 ? 27.326 -6.088 -10.616 1.00 51.06 344 SER A CA 1
ATOM 2756 C C . SER A 1 344 ? 27.627 -4.658 -10.167 1.00 51.06 344 SER A C 1
ATOM 2758 O O . SER A 1 344 ? 28.568 -4.454 -9.406 1.00 51.06 344 SER A O 1
ATOM 2760 N N . ASN A 1 345 ? 26.872 -3.653 -10.610 1.00 47.78 345 ASN A N 1
ATOM 2761 C CA . ASN A 1 345 ? 27.182 -2.255 -10.296 1.00 47.78 345 ASN A CA 1
ATOM 2762 C C . ASN A 1 345 ? 26.391 -1.742 -9.087 1.00 47.78 345 ASN A C 1
ATOM 2764 O O . ASN A 1 345 ? 25.726 -0.710 -9.141 1.00 47.78 345 ASN A O 1
ATOM 2768 N N . GLU A 1 346 ? 26.524 -2.436 -7.960 1.00 48.09 346 GLU A N 1
ATOM 2769 C CA . GLU A 1 346 ? 26.524 -1.738 -6.681 1.00 48.09 346 GLU A CA 1
ATOM 2770 C C . GLU A 1 346 ? 27.956 -1.286 -6.419 1.00 48.09 346 GLU A C 1
ATOM 2772 O O . GLU A 1 346 ? 28.828 -2.094 -6.114 1.00 48.09 346 GLU A O 1
ATOM 2777 N N . VAL A 1 347 ? 28.214 0.012 -6.582 1.00 41.19 347 VAL A N 1
ATOM 2778 C CA . VAL A 1 347 ? 29.473 0.602 -6.125 1.00 41.19 347 VAL A CA 1
ATOM 2779 C C . VAL A 1 347 ? 29.607 0.281 -4.636 1.00 41.19 347 VAL A C 1
ATOM 2781 O O . VAL A 1 347 ? 28.792 0.729 -3.828 1.00 41.19 347 VAL A O 1
ATOM 2784 N N . HIS A 1 348 ? 30.605 -0.537 -4.302 1.00 34.78 348 HIS A N 1
ATOM 2785 C CA . HIS A 1 348 ? 31.022 -0.835 -2.940 1.00 34.78 348 HIS A CA 1
ATOM 2786 C C . HIS A 1 348 ? 31.297 0.468 -2.182 1.00 34.78 348 HIS A C 1
ATOM 2788 O O . HIS A 1 348 ? 32.336 1.088 -2.368 1.00 34.78 348 HIS A O 1
ATOM 2794 N N . GLU A 1 349 ? 30.369 0.871 -1.317 1.00 34.19 349 GLU A N 1
ATOM 2795 C CA . GLU A 1 349 ? 30.611 1.865 -0.267 1.00 34.19 349 GLU A CA 1
ATOM 2796 C C . GLU A 1 349 ? 29.612 1.652 0.888 1.00 34.19 349 GLU A C 1
ATOM 2798 O O . GLU A 1 349 ? 28.787 2.495 1.235 1.00 34.19 349 GLU A O 1
ATOM 2803 N N . HIS A 1 350 ? 29.662 0.464 1.495 1.00 35.09 350 HIS A N 1
ATOM 2804 C CA . HIS A 1 350 ? 29.114 0.256 2.834 1.00 35.09 350 HIS A CA 1
ATOM 2805 C C . HIS A 1 350 ? 30.139 0.754 3.858 1.00 35.09 350 HIS A C 1
ATOM 2807 O O . HIS A 1 350 ? 31.025 -0.008 4.214 1.00 35.09 350 HIS A O 1
ATOM 2813 N N . SER A 1 351 ? 30.008 2.002 4.323 1.00 28.52 351 SER A N 1
ATOM 2814 C CA . SER A 1 351 ? 30.352 2.432 5.698 1.00 28.52 351 SER A CA 1
ATOM 2815 C C . SER A 1 351 ? 30.338 3.959 5.846 1.00 28.52 351 SER A C 1
ATOM 2817 O O . SER A 1 351 ? 31.364 4.577 6.116 1.00 28.52 351 SER A O 1
ATOM 2819 N N . LYS A 1 352 ? 29.173 4.597 5.743 1.00 27.73 352 LYS A N 1
ATOM 2820 C CA . LYS A 1 352 ? 28.897 5.758 6.598 1.00 27.73 352 LYS A CA 1
ATOM 2821 C C . LYS A 1 352 ? 27.496 5.594 7.155 1.00 27.73 352 LYS A C 1
ATOM 2823 O O . LYS A 1 352 ? 26.520 5.551 6.413 1.00 27.73 352 LYS A O 1
ATOM 2828 N N . GLN A 1 353 ? 27.439 5.408 8.471 1.00 29.42 353 GLN A N 1
ATOM 2829 C CA . GLN A 1 353 ? 26.264 5.669 9.289 1.00 29.42 353 GLN A CA 1
ATOM 2830 C C . GLN A 1 353 ? 25.566 6.912 8.735 1.00 29.42 353 GLN A C 1
ATOM 2832 O O . GLN A 1 353 ? 26.149 7.994 8.740 1.00 29.42 353 GLN A O 1
ATOM 2837 N N . PHE A 1 354 ? 24.340 6.756 8.238 1.00 28.56 354 PHE A N 1
ATOM 2838 C CA . PHE A 1 354 ? 23.454 7.901 8.098 1.00 28.56 354 PHE A CA 1
ATOM 2839 C C . PHE A 1 354 ? 23.189 8.384 9.522 1.00 28.56 354 PHE A C 1
ATOM 2841 O O . PHE A 1 354 ? 22.491 7.724 10.296 1.00 28.56 354 PHE A O 1
ATOM 2848 N N . THR A 1 355 ? 23.872 9.462 9.895 1.00 26.09 355 THR A N 1
ATOM 2849 C CA . THR A 1 355 ? 23.653 10.180 11.142 1.00 26.09 355 THR A CA 1
ATOM 2850 C C . THR A 1 355 ? 22.207 10.662 11.181 1.00 26.09 355 THR A C 1
ATOM 2852 O O . THR A 1 355 ? 21.572 10.895 10.153 1.00 26.09 355 THR A O 1
ATOM 2855 N N . ALA A 1 356 ? 21.665 10.748 12.389 1.00 29.64 356 ALA A N 1
ATOM 2856 C CA . ALA A 1 356 ? 20.257 10.969 12.691 1.00 29.64 356 ALA A CA 1
ATOM 2857 C C . ALA A 1 356 ? 19.715 12.377 12.335 1.00 29.64 356 ALA A C 1
ATOM 2859 O O . ALA A 1 356 ? 18.700 12.779 12.893 1.00 29.64 356 ALA A O 1
ATOM 2860 N N . ASP A 1 357 ? 20.332 13.103 11.397 1.00 24.27 357 ASP A N 1
ATOM 2861 C CA . ASP A 1 357 ? 20.092 14.539 11.180 1.00 24.27 357 ASP A CA 1
ATOM 2862 C C . ASP A 1 357 ? 19.336 14.911 9.891 1.00 24.27 357 ASP A C 1
ATOM 2864 O O . ASP A 1 357 ? 19.116 16.089 9.629 1.00 24.27 357 ASP A O 1
ATOM 2868 N N . GLU A 1 358 ? 18.813 13.952 9.122 1.00 27.84 358 GLU A N 1
ATOM 2869 C CA . GLU A 1 358 ? 17.816 14.240 8.067 1.00 27.84 358 GLU A CA 1
ATOM 2870 C C . GLU A 1 358 ? 16.378 14.016 8.563 1.00 27.84 358 GLU A C 1
ATOM 2872 O O . GLU A 1 358 ? 15.521 13.444 7.890 1.00 27.84 358 GLU A O 1
ATOM 2877 N N . GLU A 1 359 ? 16.107 14.468 9.789 1.00 30.77 359 GLU A N 1
ATOM 2878 C CA . GLU A 1 359 ? 14.788 14.429 10.420 1.00 30.77 359 GLU A CA 1
ATOM 2879 C C . GLU A 1 359 ? 14.051 15.776 10.317 1.00 30.77 359 GLU A C 1
ATOM 2881 O O . GLU A 1 359 ? 13.414 16.232 11.270 1.00 30.77 359 GLU A O 1
ATOM 2886 N N . LEU A 1 360 ? 14.100 16.424 9.148 1.00 24.53 360 LEU A N 1
ATOM 2887 C CA . LEU A 1 360 ? 13.329 17.640 8.901 1.00 24.53 360 LEU A CA 1
ATOM 2888 C C . LEU A 1 360 ? 12.625 17.631 7.537 1.00 24.53 360 LEU A C 1
ATOM 2890 O O . LEU A 1 360 ? 13.251 17.518 6.491 1.00 24.53 360 LEU A O 1
ATOM 2894 N N . LEU A 1 361 ? 11.315 17.889 7.616 1.00 24.33 361 LEU A N 1
ATOM 2895 C CA . LEU A 1 361 ? 10.409 18.378 6.569 1.00 24.33 361 LEU A CA 1
ATOM 2896 C C . LEU A 1 361 ? 9.848 17.354 5.575 1.00 24.33 361 LEU A C 1
ATOM 2898 O O . LEU A 1 361 ? 10.213 17.331 4.406 1.00 24.33 361 LEU A O 1
ATOM 2902 N N . LEU A 1 362 ? 8.793 16.662 6.009 1.00 23.03 362 LEU A N 1
ATOM 2903 C CA . LEU A 1 362 ? 7.645 16.383 5.143 1.00 23.03 362 LEU A CA 1
ATOM 2904 C C . LEU A 1 362 ? 6.378 16.845 5.876 1.00 23.03 362 LEU A C 1
ATOM 2906 O O . LEU A 1 362 ? 6.094 16.384 6.982 1.00 23.03 362 LEU A O 1
ATOM 2910 N N . ARG A 1 363 ? 5.712 17.851 5.297 1.00 27.92 363 ARG A N 1
ATOM 2911 C CA . ARG A 1 363 ? 4.357 18.289 5.651 1.00 27.92 363 ARG A CA 1
ATOM 2912 C C . ARG A 1 363 ? 3.341 17.456 4.890 1.00 27.92 363 ARG A C 1
ATOM 2914 O O . ARG A 1 363 ? 3.661 17.107 3.732 1.00 27.92 363 ARG A O 1
#

Organism: NCBI:txid1314790

Radius of gyration: 21.5 Å; chains: 1; bounding box: 64×44×56 Å

Sequence (363 aa):
MRLASFRCTESPAVCEKAKATFQIAFDLLGNVIEFKRPVNVKASYVNYCRDMGWCRSSLLGYAGPARSIRLKSSDGKYRMYPQGLVKQMNSTDSSRFSGLDIQATFNSETRFWFQVDNNPIKRGQYDFLSVILHELVHGLGFTTQWNSYYNIGLMPRPSFSNSRNGRARFSGFTENAFDQYLVEVPTMTKLTKIADQISSKLRSQEYERVSSKAGILRKFQDSVDSHLPRDLLKAVTKPRTIGFLPKNSKDVIFLETSIRRFTQGSSLCHLDYRSNLNSPDFVMKYKSGPGSIQSKLSKIKLNKYSPIGPQLISILETLGYKINPNPRPLSELLPHWGNKRLESNEVHEHSKQFTADEELLLR

pLDDT: mean 89.31, std 15.58, range [23.03, 98.81]